Protein AF-A0A6L8EVK2-F1 (afdb_monomer_lite)

Structure (mmCIF, N/CA/C/O backbone):
data_AF-A0A6L8EVK2-F1
#
_entry.id   AF-A0A6L8EVK2-F1
#
loop_
_atom_site.group_PDB
_atom_site.id
_atom_site.type_symbol
_atom_site.label_atom_id
_atom_site.label_alt_id
_atom_site.label_comp_id
_atom_site.label_asym_id
_atom_site.label_entity_id
_atom_site.label_seq_id
_atom_site.pdbx_PDB_ins_code
_atom_site.Cartn_x
_atom_site.Cartn_y
_atom_site.Cartn_z
_atom_site.occupancy
_atom_site.B_iso_or_equiv
_atom_site.auth_seq_id
_atom_site.auth_comp_id
_atom_site.auth_asym_id
_atom_site.auth_atom_id
_atom_site.pdbx_PDB_model_num
ATOM 1 N N . MET A 1 1 ? -12.007 -6.213 29.210 1.00 39.47 1 MET A N 1
ATOM 2 C CA . MET A 1 1 ? -12.176 -7.531 28.552 1.00 39.47 1 MET A CA 1
ATOM 3 C C . MET A 1 1 ? -11.307 -7.515 27.308 1.00 39.47 1 MET A C 1
ATOM 5 O O . MET A 1 1 ? -11.143 -6.440 26.759 1.00 39.47 1 MET A O 1
ATOM 9 N N . ASN A 1 2 ? -10.710 -8.634 26.895 1.00 47.03 2 ASN A N 1
ATOM 10 C CA . ASN A 1 2 ? -9.930 -8.661 25.654 1.00 47.03 2 ASN A CA 1
ATOM 11 C C . ASN A 1 2 ? -10.927 -8.581 24.484 1.00 47.03 2 ASN A C 1
ATOM 13 O O . ASN A 1 2 ? -11.657 -9.543 24.257 1.00 47.03 2 ASN A O 1
ATOM 17 N N . THR A 1 3 ? -11.047 -7.423 23.839 1.00 60.06 3 THR A N 1
ATOM 18 C CA . THR A 1 3 ? -11.915 -7.165 22.681 1.00 60.06 3 THR A CA 1
ATOM 19 C C . THR A 1 3 ? -11.192 -7.676 21.429 1.00 60.06 3 THR A C 1
ATOM 21 O O . THR A 1 3 ? -10.261 -7.027 20.965 1.00 60.06 3 THR A O 1
ATOM 24 N N . PRO A 1 4 ? -11.558 -8.850 20.877 1.00 66.38 4 PRO A N 1
ATOM 25 C CA . PRO A 1 4 ? -10.724 -9.552 19.893 1.00 66.38 4 PRO A CA 1
ATOM 26 C C . PRO A 1 4 ? -10.567 -8.821 18.551 1.00 66.38 4 PRO A C 1
ATOM 28 O O . PRO A 1 4 ? -9.692 -9.192 17.778 1.00 66.38 4 PRO A O 1
ATOM 31 N N . PHE A 1 5 ? -11.385 -7.799 18.281 1.00 77.75 5 PHE A N 1
ATOM 32 C CA . PHE A 1 5 ? -11.358 -7.024 17.039 1.00 77.75 5 PHE A CA 1
ATOM 33 C C . PHE A 1 5 ? -10.898 -5.571 17.238 1.00 77.75 5 PHE A C 1
ATOM 35 O O . PHE A 1 5 ? -10.695 -4.851 16.265 1.00 77.75 5 PHE A O 1
ATOM 42 N N . ALA A 1 6 ? -10.753 -5.110 18.483 1.00 87.81 6 ALA A N 1
ATOM 43 C CA . ALA A 1 6 ? -10.412 -3.721 18.767 1.00 87.81 6 ALA A CA 1
ATOM 44 C C . ALA A 1 6 ? -8.963 -3.391 18.386 1.00 87.81 6 ALA A C 1
ATOM 46 O O . ALA A 1 6 ? -8.102 -4.267 18.308 1.00 87.81 6 ALA A O 1
ATOM 47 N N . ASN A 1 7 ? -8.686 -2.098 18.200 1.00 94.19 7 ASN A N 1
ATOM 48 C CA . ASN A 1 7 ? -7.356 -1.572 17.884 1.00 94.19 7 ASN A CA 1
ATOM 49 C C . ASN A 1 7 ? -6.746 -2.214 16.637 1.00 94.19 7 ASN A C 1
ATOM 51 O O . ASN A 1 7 ? -5.565 -2.546 16.628 1.00 94.19 7 ASN A O 1
ATOM 55 N N . THR A 1 8 ? -7.556 -2.385 15.594 1.00 95.69 8 THR A N 1
ATOM 56 C CA . THR A 1 8 ? -7.170 -3.094 14.372 1.00 95.69 8 THR A CA 1
ATOM 57 C C . THR A 1 8 ? -7.651 -2.336 13.138 1.00 95.69 8 THR A C 1
ATOM 59 O O . THR A 1 8 ? -8.738 -1.753 13.131 1.00 95.69 8 THR A O 1
ATOM 62 N N . LEU A 1 9 ? -6.824 -2.328 12.095 1.00 96.69 9 LEU A N 1
ATOM 63 C CA . LEU A 1 9 ? -7.186 -1.864 10.760 1.00 96.69 9 LEU A CA 1
ATOM 64 C C . LEU A 1 9 ? -7.534 -3.068 9.886 1.00 96.69 9 LEU A C 1
ATOM 66 O O . LEU A 1 9 ? -6.821 -4.062 9.924 1.00 96.69 9 LEU A O 1
ATOM 70 N N . TYR A 1 10 ? -8.572 -2.989 9.063 1.00 95.88 10 TYR A N 1
ATOM 71 C CA . TYR A 1 10 ? -8.983 -4.085 8.187 1.00 95.88 10 TYR A CA 1
ATOM 72 C C . TYR A 1 10 ? -8.960 -3.661 6.721 1.00 95.88 10 TYR A C 1
ATOM 74 O O . TYR A 1 10 ? -9.584 -2.671 6.341 1.00 95.88 10 TYR A O 1
ATOM 82 N N . TYR A 1 11 ? -8.272 -4.444 5.889 1.00 94.44 11 TYR A N 1
ATOM 83 C CA . TYR A 1 11 ? -8.274 -4.281 4.439 1.00 94.44 11 TYR A CA 1
ATOM 84 C C . TYR A 1 11 ? -9.434 -5.049 3.790 1.00 94.44 11 TYR A C 1
ATOM 86 O O . TYR A 1 11 ? -9.393 -6.276 3.636 1.00 94.44 11 TYR A O 1
ATOM 94 N N . GLY A 1 12 ? -10.460 -4.331 3.334 1.00 90.88 12 GLY A N 1
ATOM 95 C CA . GLY A 1 12 ? -11.587 -4.941 2.635 1.00 90.88 12 GLY A CA 1
ATOM 96 C C . GLY A 1 12 ? -12.809 -4.044 2.501 1.00 90.88 12 GLY A C 1
ATOM 97 O O . GLY A 1 12 ? -12.777 -2.866 2.839 1.00 90.88 12 GLY A O 1
ATOM 98 N N . ASP A 1 13 ? -13.885 -4.631 1.979 1.00 90.44 13 ASP A N 1
ATOM 99 C CA . ASP A 1 13 ? -15.196 -3.990 1.971 1.00 90.44 13 ASP A CA 1
ATOM 100 C C . ASP A 1 13 ? -15.742 -3.938 3.403 1.00 90.44 13 ASP A C 1
ATOM 102 O O . ASP A 1 13 ? -15.692 -4.932 4.138 1.00 90.44 13 ASP A O 1
ATOM 106 N N . CYS A 1 14 ? -16.229 -2.771 3.819 1.00 91.75 14 CYS A N 1
ATOM 107 C CA . CYS A 1 14 ? -16.671 -2.573 5.191 1.00 91.75 14 CYS A CA 1
ATOM 108 C C . CYS A 1 14 ? -17.912 -3.394 5.537 1.00 91.75 14 CYS A C 1
ATOM 110 O O . CYS A 1 14 ? -18.010 -3.853 6.671 1.00 91.75 14 CYS A O 1
ATOM 112 N N . LEU A 1 15 ? -18.809 -3.664 4.585 1.00 92.62 15 LEU A N 1
ATOM 113 C CA . LEU A 1 15 ? -19.988 -4.490 4.833 1.00 92.62 15 LEU A CA 1
ATOM 114 C C . LEU A 1 15 ? -19.592 -5.948 5.068 1.00 92.62 15 LEU A C 1
ATOM 116 O O . LEU A 1 15 ? -20.093 -6.567 6.006 1.00 92.62 15 LEU A O 1
ATOM 120 N N . ASP A 1 16 ? -18.658 -6.469 4.270 1.00 93.31 16 ASP A N 1
ATOM 121 C CA . ASP A 1 16 ? -18.149 -7.836 4.422 1.00 93.31 16 ASP A CA 1
ATOM 122 C C . ASP A 1 16 ? -17.460 -8.032 5.780 1.00 93.31 16 ASP A C 1
ATOM 124 O O . ASP A 1 16 ? -17.674 -9.038 6.457 1.00 93.31 16 ASP A O 1
ATOM 128 N N . ILE A 1 17 ? -16.642 -7.061 6.196 1.00 93.88 17 ILE A N 1
ATOM 129 C CA . ILE A 1 17 ? -15.925 -7.115 7.476 1.00 93.88 17 ILE A CA 1
ATOM 130 C C . ILE A 1 17 ? -16.898 -6.962 8.649 1.00 93.88 17 ILE A C 1
ATOM 132 O O . ILE A 1 17 ? -16.852 -7.751 9.593 1.00 93.88 17 ILE A O 1
ATOM 136 N N . MET A 1 18 ? -17.811 -5.988 8.581 1.00 93.25 18 MET A N 1
ATOM 137 C CA . MET A 1 18 ? -18.788 -5.736 9.643 1.00 93.25 18 MET A CA 1
ATOM 138 C C . MET A 1 18 ? -19.768 -6.895 9.831 1.00 93.25 18 MET A C 1
ATOM 140 O O . MET A 1 18 ? -20.208 -7.127 10.954 1.00 93.25 18 MET A O 1
ATOM 144 N N . ALA A 1 19 ? -20.073 -7.660 8.778 1.00 93.50 19 ALA A N 1
ATOM 145 C CA . ALA A 1 19 ? -20.889 -8.871 8.882 1.00 93.50 19 ALA A CA 1
ATOM 146 C C . ALA A 1 19 ? -20.256 -9.956 9.776 1.00 93.50 19 ALA A C 1
ATOM 148 O O . ALA A 1 19 ? -20.956 -10.860 10.231 1.00 93.50 19 ALA A O 1
ATOM 149 N N . GLY A 1 20 ? -18.944 -9.879 10.030 1.00 91.31 20 GLY A N 1
ATOM 150 C CA . GLY A 1 20 ? -18.235 -10.760 10.956 1.00 91.31 20 GLY A CA 1
ATOM 151 C C . GLY A 1 20 ? -18.265 -10.308 12.420 1.00 91.31 20 GLY A C 1
ATOM 152 O O . GLY A 1 20 ? -17.824 -11.067 13.286 1.00 91.31 20 GLY A O 1
ATOM 153 N N . PHE A 1 21 ? -18.748 -9.099 12.722 1.00 91.50 21 PHE A N 1
ATOM 154 C CA . PHE A 1 21 ? -18.794 -8.589 14.092 1.00 91.50 21 PHE A CA 1
ATOM 155 C C . PHE A 1 21 ? -20.007 -9.133 14.864 1.00 91.50 21 PHE A C 1
ATOM 157 O O . PHE A 1 21 ? -21.066 -9.347 14.273 1.00 91.50 21 PHE A O 1
ATOM 164 N N . PRO A 1 22 ? -19.891 -9.348 16.190 1.00 91.12 22 PRO A N 1
ATOM 165 C CA . PRO A 1 22 ? -21.040 -9.687 17.023 1.00 91.12 22 PRO A CA 1
ATOM 166 C C . PRO A 1 22 ? -22.114 -8.587 17.022 1.00 91.12 22 PRO A C 1
ATOM 168 O O . PRO A 1 22 ? -21.820 -7.402 16.850 1.00 91.12 22 PRO A O 1
ATOM 171 N N . ASP A 1 23 ? -23.358 -8.971 17.307 1.00 90.94 23 ASP A N 1
ATOM 172 C CA . ASP A 1 23 ? -24.442 -8.011 17.521 1.00 90.94 23 ASP A CA 1
ATOM 173 C C . ASP A 1 23 ? -24.108 -7.053 18.674 1.00 90.94 23 ASP A C 1
ATOM 175 O O . ASP A 1 23 ? -23.589 -7.465 19.713 1.00 90.94 23 ASP A O 1
ATOM 179 N N . SER A 1 24 ? -24.463 -5.772 18.5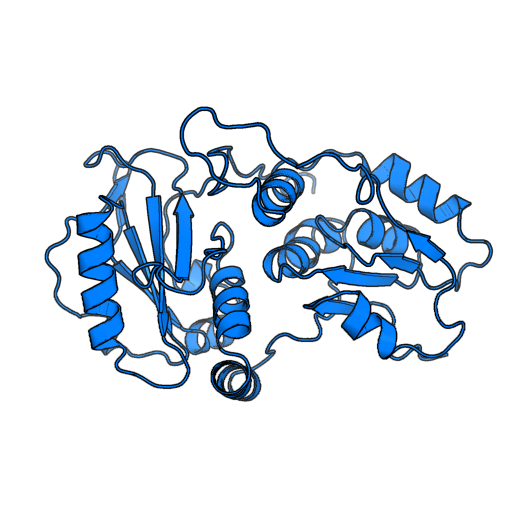17 1.00 89.06 24 SER A N 1
ATOM 180 C CA . SER A 1 24 ? -24.232 -4.717 19.525 1.00 89.06 24 SER A CA 1
ATOM 181 C C . SER A 1 24 ? -22.767 -4.582 19.973 1.00 89.06 24 SER A C 1
ATOM 183 O O . SER A 1 24 ? -22.501 -4.228 21.116 1.00 89.06 24 SER A O 1
ATOM 185 N N . TYR A 1 25 ? -21.816 -4.892 19.085 1.00 88.81 25 TYR A N 1
ATOM 186 C CA . TYR A 1 25 ? -20.384 -4.853 19.392 1.00 88.81 25 TYR A CA 1
ATOM 187 C C . TYR A 1 25 ? -19.750 -3.455 19.298 1.00 88.81 25 TYR A C 1
ATOM 189 O O . TYR A 1 25 ? -18.712 -3.224 19.907 1.00 88.81 25 TYR A O 1
ATOM 197 N N . ILE A 1 26 ? -20.343 -2.540 18.526 1.00 90.69 26 ILE A N 1
ATOM 198 C CA . ILE A 1 26 ? -19.808 -1.196 18.266 1.00 90.69 26 ILE A CA 1
ATOM 199 C C . ILE A 1 26 ? -20.630 -0.149 19.017 1.00 90.69 26 ILE A C 1
ATOM 201 O O . ILE A 1 26 ? -21.852 -0.112 18.865 1.00 90.69 26 ILE A O 1
ATOM 205 N N . ASP A 1 27 ? -19.953 0.737 19.747 1.00 90.00 27 ASP A N 1
ATOM 206 C CA . ASP A 1 27 ? -20.591 1.780 20.557 1.00 90.00 27 ASP A CA 1
ATOM 207 C C . ASP A 1 27 ? -20.748 3.102 19.792 1.00 90.00 27 ASP A C 1
ATOM 209 O O . ASP A 1 27 ? -21.758 3.795 19.930 1.00 90.00 27 ASP A O 1
ATOM 213 N N . LEU A 1 28 ? -19.774 3.447 18.940 1.00 88.81 28 LEU A N 1
ATOM 214 C CA . LEU A 1 28 ? -19.819 4.641 18.097 1.00 88.81 28 LEU A CA 1
ATOM 215 C C . LEU A 1 28 ? -19.335 4.336 16.682 1.00 88.81 28 LEU A C 1
ATOM 217 O O . LEU A 1 28 ? -18.206 3.900 16.489 1.00 88.81 28 LEU A O 1
ATOM 221 N N . ILE A 1 29 ? -20.145 4.672 15.679 1.00 89.19 29 ILE A N 1
ATOM 222 C CA . ILE A 1 29 ? -19.714 4.685 14.278 1.00 89.19 29 ILE A CA 1
ATOM 223 C C . ILE A 1 29 ? -19.440 6.132 13.876 1.00 89.19 29 ILE A C 1
ATOM 225 O O . ILE A 1 29 ? -20.340 6.974 13.911 1.00 89.19 29 ILE A O 1
ATOM 229 N N . CYS A 1 30 ? -18.207 6.422 13.475 1.00 84.31 30 CYS A N 1
ATOM 230 C CA . CYS A 1 30 ? -17.847 7.703 12.891 1.00 84.31 30 CYS A CA 1
ATOM 231 C C . CYS A 1 30 ? -17.877 7.578 11.369 1.00 84.31 30 CYS A C 1
ATOM 233 O O . CYS A 1 30 ? -17.118 6.813 10.784 1.00 84.31 30 CYS A O 1
ATOM 235 N N . LEU A 1 31 ? -18.776 8.325 10.734 1.00 77.00 31 LEU A N 1
ATOM 236 C CA . LEU A 1 31 ? -18.854 8.447 9.283 1.00 77.00 31 LEU A CA 1
ATOM 237 C C . LEU A 1 31 ? -18.571 9.904 8.950 1.00 77.00 31 LEU A C 1
ATOM 239 O O . LEU A 1 31 ? -19.404 10.760 9.259 1.00 77.00 31 LEU A O 1
ATOM 243 N N . ASP A 1 32 ? -17.429 10.210 8.339 1.00 60.94 32 ASP A N 1
ATOM 244 C CA . ASP A 1 32 ? -17.203 11.580 7.886 1.00 60.94 32 ASP A CA 1
ATOM 245 C C . ASP A 1 32 ? -17.912 11.835 6.543 1.00 60.94 32 ASP A C 1
ATOM 247 O O . ASP A 1 32 ? -17.707 11.086 5.590 1.00 60.94 32 ASP A O 1
ATOM 251 N N . PRO A 1 33 ? -18.793 12.845 6.423 1.00 54.69 33 PRO A N 1
ATOM 252 C CA . PRO A 1 33 ? -19.554 13.065 5.195 1.00 54.69 33 PRO A CA 1
ATOM 253 C C . PRO A 1 33 ? -18.729 13.651 4.025 1.00 54.69 33 PRO A C 1
ATOM 255 O O . PRO A 1 33 ? -17.718 14.312 4.257 1.00 54.69 33 PRO A O 1
ATOM 258 N N . PRO A 1 34 ? -19.232 13.550 2.771 1.00 48.53 34 PRO A N 1
ATOM 259 C CA . PRO A 1 34 ? -20.469 12.882 2.385 1.00 48.53 34 PRO A CA 1
ATOM 260 C C . PRO A 1 34 ? -20.182 11.610 1.583 1.00 48.53 34 PRO A C 1
ATOM 262 O O . PRO A 1 34 ? -19.734 11.681 0.446 1.00 48.53 34 PRO A O 1
ATOM 265 N N . PHE A 1 35 ? -20.541 10.454 2.141 1.00 47.06 35 PHE A N 1
ATOM 266 C CA . PHE A 1 35 ? -20.653 9.193 1.394 1.00 47.06 35 PHE A CA 1
ATOM 267 C C . PHE A 1 35 ? -22.077 8.957 0.841 1.00 47.06 35 PHE A C 1
ATOM 269 O O . PHE A 1 35 ? -22.357 7.915 0.261 1.00 47.06 35 PHE A O 1
ATOM 276 N N . ASN A 1 36 ? -22.991 9.926 1.015 1.00 36.56 36 ASN A N 1
ATOM 277 C CA . ASN A 1 36 ? -24.394 9.844 0.583 1.00 36.56 36 ASN A CA 1
ATOM 278 C C . ASN A 1 36 ? -24.914 11.147 -0.050 1.00 36.56 36 ASN A C 1
ATOM 280 O O . ASN A 1 36 ? -26.058 11.555 0.151 1.00 36.56 36 ASN A O 1
ATOM 284 N N . SER A 1 37 ? -24.072 11.845 -0.806 1.00 37.22 37 SER A N 1
ATOM 285 C CA . SER A 1 37 ? -24.588 12.762 -1.808 1.00 37.22 37 SER A CA 1
ATOM 286 C C . SER A 1 37 ? -24.789 11.943 -3.083 1.00 37.22 37 SER A C 1
ATOM 288 O O . SER A 1 37 ? -23.879 11.267 -3.548 1.00 37.22 37 SER A O 1
ATOM 290 N N . ASN A 1 38 ? -25.954 12.031 -3.723 1.00 35.31 38 ASN A N 1
ATOM 291 C CA . ASN A 1 38 ? -26.135 11.610 -5.125 1.00 35.31 38 ASN A CA 1
ATOM 292 C C . ASN A 1 38 ? -25.236 12.420 -6.100 1.00 35.31 38 ASN A C 1
ATOM 294 O O . ASN A 1 38 ? -25.511 12.511 -7.300 1.00 35.31 38 ASN A O 1
ATOM 298 N N . GLU A 1 39 ? -24.171 13.051 -5.598 1.00 36.28 39 GLU A N 1
ATOM 299 C CA . GLU A 1 39 ? -23.124 13.628 -6.400 1.00 36.28 39 GLU A CA 1
ATOM 300 C C . GLU A 1 39 ? -22.375 12.489 -7.064 1.00 36.28 39 GLU A C 1
ATOM 302 O O . GLU A 1 39 ? -21.563 11.772 -6.489 1.00 36.28 39 GLU A O 1
ATOM 307 N N . LYS A 1 40 ? -22.645 12.347 -8.357 1.00 32.84 40 LYS A N 1
ATOM 308 C CA . LYS A 1 40 ? -21.662 11.782 -9.264 1.00 32.84 40 LYS A CA 1
ATOM 309 C C . LYS A 1 40 ? -20.369 12.561 -9.004 1.00 32.84 40 LYS A C 1
ATOM 311 O O . LYS A 1 40 ? -20.347 13.751 -9.320 1.00 32.84 40 LYS A O 1
ATOM 316 N N . TYR A 1 41 ? -19.341 11.914 -8.444 1.00 38.59 41 TYR A N 1
ATOM 317 C CA . TYR A 1 41 ? -17.965 12.420 -8.317 1.00 38.59 41 TYR A CA 1
ATOM 318 C C . TYR A 1 41 ? -17.360 12.621 -9.721 1.00 38.59 41 TYR A C 1
ATOM 320 O O . TYR A 1 41 ? -16.453 11.934 -10.178 1.00 38.59 41 TYR A O 1
ATOM 328 N N . ASN A 1 42 ? -17.964 13.548 -10.452 1.00 29.08 42 ASN A N 1
ATOM 329 C CA . ASN A 1 42 ? -17.703 13.944 -11.816 1.00 29.08 42 ASN A CA 1
ATOM 330 C C . ASN A 1 42 ? -17.390 15.430 -11.747 1.00 29.08 42 ASN A C 1
ATOM 332 O O . ASN A 1 42 ? -18.296 16.250 -11.902 1.00 29.08 42 ASN A O 1
ATOM 336 N N . LYS A 1 43 ? -16.128 15.779 -11.506 1.00 32.50 43 LYS A N 1
ATOM 337 C CA . LYS A 1 43 ? -15.544 17.050 -11.952 1.00 32.50 43 LYS A CA 1
ATOM 338 C C . LYS A 1 43 ? -14.064 17.097 -11.612 1.00 32.50 43 LYS A C 1
ATOM 340 O O . LYS A 1 43 ? -13.734 17.064 -10.436 1.00 32.50 43 LYS A O 1
ATOM 345 N N . VAL A 1 44 ? -13.263 17.296 -12.668 1.00 32.06 44 VAL A N 1
ATOM 346 C CA . VAL A 1 44 ? -11.790 17.423 -12.767 1.00 32.06 44 VAL A CA 1
ATOM 347 C C . VAL A 1 44 ? -11.238 16.139 -13.411 1.00 32.06 44 VAL A C 1
ATOM 349 O O . VAL A 1 44 ? -10.967 15.174 -12.721 1.00 32.06 44 VAL A O 1
ATOM 352 N N . PHE A 1 45 ? -11.210 15.976 -14.738 1.00 30.73 45 PHE A N 1
ATOM 353 C CA . PHE A 1 45 ? -10.709 16.876 -15.781 1.00 30.73 45 PHE A CA 1
ATOM 354 C C . PHE A 1 45 ? -11.631 16.885 -17.024 1.00 30.73 45 PHE A C 1
ATOM 356 O O . PHE A 1 45 ? -12.031 15.835 -17.522 1.00 30.73 45 PHE A O 1
ATOM 363 N N . LYS A 1 46 ? -11.931 18.069 -17.577 1.00 34.94 46 LYS A N 1
ATOM 364 C CA . LYS A 1 46 ? -12.111 18.201 -19.039 1.00 34.94 46 LYS A CA 1
ATOM 365 C C . LYS A 1 46 ? -10.713 17.896 -19.611 1.00 34.94 46 LYS A C 1
ATOM 367 O O . LYS A 1 46 ? -9.791 18.601 -19.227 1.00 34.94 46 LYS A O 1
ATOM 372 N N . ASP A 1 47 ? -10.398 16.789 -20.280 1.00 35.38 47 ASP A N 1
ATOM 373 C CA . ASP A 1 47 ? -11.008 16.227 -21.489 1.00 35.38 47 ASP A CA 1
ATOM 374 C C . ASP A 1 47 ? -10.731 14.705 -21.657 1.00 35.38 47 ASP A C 1
ATOM 376 O O . ASP A 1 47 ? -10.418 14.249 -22.753 1.00 35.38 47 ASP A O 1
ATOM 380 N N . SER A 1 48 ? -10.820 13.878 -20.604 1.00 34.88 48 SER A N 1
ATOM 381 C CA . SER A 1 48 ? -10.496 12.431 -20.715 1.00 34.88 48 SER A CA 1
ATOM 382 C C . SER A 1 48 ? -11.595 11.446 -20.293 1.00 34.88 48 SER A C 1
ATOM 384 O O . SER A 1 48 ? -11.404 10.240 -20.409 1.00 34.88 48 SER A O 1
ATOM 386 N N . GLY A 1 49 ? -12.771 11.912 -19.855 1.00 29.95 49 GLY A N 1
ATOM 387 C CA . GLY A 1 49 ? -13.946 11.043 -19.660 1.00 29.95 49 GLY A CA 1
ATOM 388 C C . GLY A 1 49 ? -13.840 9.978 -18.553 1.00 29.95 49 GLY A C 1
ATOM 389 O O . GLY A 1 49 ? -14.696 9.097 -18.487 1.00 29.95 49 GLY A O 1
ATOM 390 N N . LEU A 1 50 ? -12.838 10.052 -17.673 1.00 35.72 50 LEU A N 1
ATOM 391 C CA . LEU A 1 50 ? -12.624 9.101 -16.576 1.00 35.72 50 LEU A CA 1
ATOM 392 C C . LEU A 1 50 ? -13.286 9.561 -15.262 1.00 35.72 50 LEU A C 1
ATOM 394 O O . LEU A 1 50 ? -13.235 10.736 -14.896 1.00 35.72 50 LEU A O 1
ATOM 398 N N . ARG A 1 51 ? -13.929 8.604 -14.573 1.00 37.97 51 ARG A N 1
ATOM 399 C CA . ARG A 1 51 ? -14.518 8.726 -13.223 1.00 37.97 51 ARG A CA 1
ATOM 400 C C . ARG A 1 51 ? -13.456 9.177 -12.214 1.00 37.97 51 ARG A C 1
ATOM 402 O O . ARG A 1 51 ? -12.331 8.693 -12.279 1.00 37.97 51 ARG A O 1
ATOM 409 N N . ILE A 1 52 ? -13.824 10.024 -11.249 1.00 43.38 52 ILE A N 1
ATOM 410 C CA . ILE A 1 52 ? -12.955 10.278 -10.092 1.00 43.38 52 ILE A CA 1
ATOM 411 C C . ILE A 1 52 ? -13.044 9.061 -9.186 1.00 43.38 52 ILE A C 1
ATOM 413 O O . ILE A 1 52 ? -14.084 8.785 -8.588 1.00 43.38 52 ILE A O 1
ATOM 417 N N . ASP A 1 53 ? -11.958 8.305 -9.168 1.00 56.66 53 ASP A N 1
ATOM 418 C CA . ASP A 1 53 ? -11.802 7.111 -8.357 1.00 56.66 53 ASP A CA 1
ATOM 419 C C . ASP A 1 53 ? -11.659 7.506 -6.873 1.00 56.66 53 ASP A C 1
ATOM 421 O O . ASP A 1 53 ? -10.931 8.461 -6.582 1.00 56.66 53 ASP A O 1
ATOM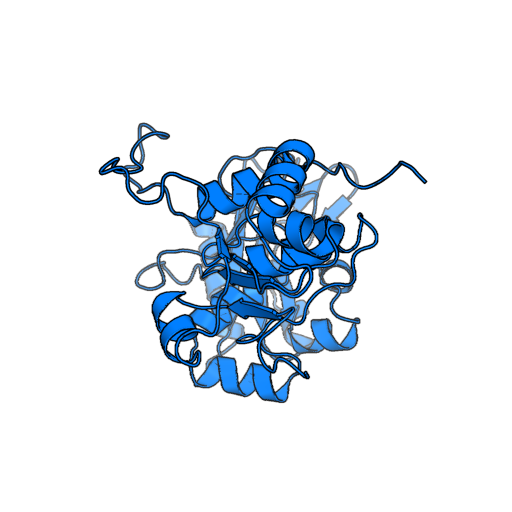 425 N N . PRO A 1 54 ? -12.303 6.803 -5.922 1.00 58.09 54 PRO A N 1
ATOM 426 C CA . PRO A 1 54 ? -12.036 6.937 -4.486 1.00 58.09 54 PRO A CA 1
ATOM 427 C C . PRO A 1 54 ? -10.541 6.944 -4.139 1.00 58.09 54 PRO A C 1
ATOM 429 O O . PRO A 1 54 ? -10.128 7.659 -3.229 1.00 58.09 54 PRO A O 1
ATOM 432 N N . GLN A 1 55 ? -9.718 6.241 -4.926 1.00 60.03 55 GLN A N 1
ATOM 433 C CA . GLN A 1 55 ? -8.263 6.278 -4.820 1.00 60.03 55 GLN A CA 1
ATOM 434 C C . GLN A 1 55 ? -7.683 7.680 -4.961 1.00 60.03 55 GLN A C 1
ATOM 436 O O . GLN A 1 55 ? -6.765 7.992 -4.220 1.00 60.03 55 GLN A O 1
ATOM 441 N N . ILE A 1 56 ? -8.202 8.527 -5.859 1.00 62.66 56 ILE A N 1
ATOM 442 C CA . ILE A 1 56 ? -7.700 9.894 -6.086 1.00 62.66 56 ILE A CA 1
ATOM 443 C C . ILE A 1 56 ? -7.913 10.747 -4.841 1.00 62.66 56 ILE A C 1
ATOM 445 O O . ILE A 1 56 ? -6.989 11.430 -4.408 1.00 62.66 56 ILE A O 1
ATOM 449 N N . LYS A 1 57 ? -9.126 10.712 -4.273 1.00 64.25 57 LYS A N 1
ATOM 450 C CA . LYS A 1 57 ? -9.469 11.501 -3.085 1.00 64.25 57 LYS A CA 1
ATOM 451 C C . LYS A 1 57 ? -8.690 11.013 -1.869 1.00 64.25 57 LYS A C 1
ATOM 453 O O . LYS A 1 57 ? -8.072 11.838 -1.217 1.00 64.25 57 LYS A O 1
ATOM 458 N N . ALA A 1 58 ? -8.644 9.702 -1.633 1.00 60.84 58 ALA A N 1
ATOM 459 C CA . ALA A 1 58 ? -7.844 9.140 -0.548 1.00 60.84 58 ALA A CA 1
ATOM 460 C C . ALA A 1 58 ? -6.351 9.471 -0.717 1.00 60.84 58 ALA A C 1
ATOM 462 O O . ALA A 1 58 ? -5.670 9.830 0.239 1.00 60.84 58 ALA A O 1
ATOM 463 N N . PHE A 1 59 ? -5.824 9.446 -1.947 1.00 65.00 59 PHE A N 1
ATOM 464 C CA . PHE A 1 59 ? -4.464 9.921 -2.201 1.00 65.00 59 PHE A CA 1
ATOM 465 C C . PHE A 1 59 ? -4.318 11.426 -1.951 1.00 65.00 59 PHE A C 1
ATOM 467 O O . PHE A 1 59 ? -3.321 11.845 -1.394 1.00 65.00 59 PHE A O 1
ATOM 474 N N . ASP A 1 60 ? -5.250 12.286 -2.344 1.00 67.19 60 ASP A N 1
ATOM 475 C CA . ASP A 1 60 ? -5.117 13.721 -2.062 1.00 67.19 60 ASP A CA 1
ATOM 476 C C . ASP A 1 60 ? -5.229 14.021 -0.560 1.00 67.19 60 ASP A C 1
ATOM 478 O O . ASP A 1 60 ? -4.389 14.748 -0.028 1.00 67.19 60 ASP A O 1
ATOM 482 N N . ASP A 1 61 ? -6.189 13.408 0.130 1.00 63.06 61 ASP A N 1
ATOM 483 C CA . ASP A 1 61 ? -6.436 13.596 1.561 1.00 63.06 61 ASP A CA 1
ATOM 484 C C . ASP A 1 61 ? -5.271 13.059 2.394 1.00 63.06 61 ASP A C 1
ATOM 486 O O . ASP A 1 61 ? -4.847 13.718 3.338 1.00 63.06 61 ASP A O 1
ATOM 490 N N . VAL A 1 62 ? -4.671 11.924 2.015 1.00 61.53 62 VAL A N 1
ATOM 491 C CA . VAL A 1 62 ? -3.463 11.425 2.684 1.00 61.53 62 VAL A CA 1
ATOM 492 C C . VAL A 1 62 ? -2.229 12.301 2.399 1.00 61.53 62 VAL A C 1
ATOM 494 O O . VAL A 1 62 ? -1.298 12.337 3.200 1.00 61.53 62 VAL A O 1
ATOM 497 N N . TRP A 1 63 ? -2.189 13.026 1.280 1.00 60.91 63 TRP A N 1
ATOM 498 C CA . TRP A 1 63 ? -0.983 13.749 0.847 1.00 60.91 63 TRP A CA 1
ATOM 499 C C . TRP A 1 63 ? -1.008 15.252 1.144 1.00 60.91 63 TRP A C 1
ATOM 501 O O . TRP A 1 63 ? 0.048 15.890 1.132 1.00 60.91 63 TRP A O 1
ATOM 511 N N . LEU A 1 64 ? -2.182 15.821 1.420 1.00 53.75 64 LEU A N 1
ATOM 512 C CA . LEU A 1 64 ? -2.398 17.236 1.739 1.00 53.75 64 LEU A CA 1
ATOM 513 C C . LEU A 1 64 ? -2.851 17.455 3.182 1.00 53.75 64 LEU A C 1
ATOM 515 O O . LEU A 1 64 ? -3.627 18.373 3.433 1.00 53.75 64 LEU A O 1
ATOM 519 N N . TRP A 1 65 ? -2.372 16.623 4.108 1.00 58.59 65 TRP A N 1
ATOM 520 C CA . TRP A 1 65 ? -2.760 16.635 5.517 1.00 58.59 65 TRP A CA 1
ATOM 521 C C . TRP A 1 65 ? -3.055 18.011 6.091 1.00 58.59 65 TRP A C 1
ATOM 523 O O . TRP A 1 65 ? -2.159 18.808 6.375 1.00 58.59 65 TRP A O 1
ATOM 533 N N . ASP A 1 66 ? -4.346 18.258 6.300 1.00 54.47 66 ASP A N 1
ATOM 534 C CA . ASP A 1 66 ? -4.802 19.385 7.080 1.00 54.47 66 ASP A CA 1
ATOM 535 C C . ASP A 1 66 ? -4.843 19.011 8.571 1.00 54.47 66 ASP A C 1
ATOM 537 O O . ASP A 1 66 ? -5.065 17.868 8.981 1.00 54.47 66 ASP A O 1
ATOM 541 N N . ASN A 1 67 ? -4.571 19.997 9.423 1.00 51.28 67 ASN A N 1
ATOM 542 C CA . ASN A 1 67 ? -4.557 19.831 10.876 1.00 51.28 67 ASN A CA 1
ATOM 543 C C . ASN A 1 67 ? -5.980 19.832 11.474 1.00 51.28 67 ASN A C 1
ATOM 545 O O . ASN A 1 67 ? -6.175 20.276 12.606 1.00 51.28 67 ASN A O 1
ATOM 549 N N . THR A 1 68 ? -6.990 19.323 10.758 1.00 55.41 68 THR A N 1
ATOM 550 C CA . THR A 1 68 ? -8.370 19.227 11.276 1.00 55.41 68 THR A CA 1
ATOM 551 C C . THR A 1 68 ? -8.526 18.185 12.398 1.00 55.41 68 THR A C 1
ATOM 553 O O . THR A 1 68 ? -9.610 18.028 12.965 1.00 55.41 68 THR A O 1
ATOM 556 N N . SER A 1 69 ? -7.432 17.522 12.801 1.00 56.25 69 SER A N 1
ATOM 557 C CA . SER A 1 69 ? -7.375 16.568 13.914 1.00 56.25 69 SER A CA 1
ATOM 558 C C . SER A 1 69 ? -7.934 17.127 15.226 1.00 56.25 69 SER A C 1
ATOM 560 O O . SER A 1 69 ? -8.572 16.381 15.959 1.00 56.25 69 SER A O 1
ATOM 562 N N . ALA A 1 70 ? -7.754 18.417 15.535 1.00 60.31 70 ALA A N 1
ATOM 563 C CA . ALA A 1 70 ? -8.227 18.981 16.806 1.00 60.31 70 ALA A CA 1
ATOM 564 C C . ALA A 1 70 ? -9.761 18.951 16.935 1.00 60.31 70 ALA A C 1
ATOM 566 O O . ALA A 1 70 ? -10.291 18.542 17.968 1.00 60.31 70 ALA A O 1
ATOM 567 N N . GLU A 1 71 ? -10.482 19.319 15.873 1.00 66.62 71 GLU A N 1
ATOM 568 C CA . GLU A 1 71 ? -11.948 19.288 15.874 1.00 66.62 71 GLU A CA 1
ATOM 569 C C . GLU A 1 71 ? -12.476 17.853 15.934 1.00 66.62 71 GLU A C 1
ATOM 571 O O . GLU A 1 71 ? -13.435 17.576 16.654 1.00 66.62 71 GLU A O 1
ATOM 576 N N . ARG A 1 72 ? -11.842 16.919 15.212 1.00 70.25 72 ARG A N 1
ATOM 577 C CA . ARG A 1 72 ? -12.246 15.504 15.217 1.00 70.25 72 ARG A CA 1
ATOM 578 C C . ARG A 1 72 ? -11.947 14.816 16.550 1.00 70.25 72 ARG A C 1
ATOM 580 O O . ARG A 1 72 ? -12.789 14.060 17.026 1.00 70.25 72 ARG A O 1
ATOM 587 N N . VAL A 1 73 ? -10.817 15.124 17.193 1.00 68.75 73 VAL A N 1
ATOM 588 C CA . VAL A 1 73 ? -10.499 14.686 18.567 1.00 68.75 73 VAL A CA 1
ATOM 589 C C . VAL A 1 73 ? -11.611 15.097 19.526 1.00 68.75 73 VAL A C 1
ATOM 591 O O . VAL A 1 73 ? -12.090 14.261 20.291 1.00 68.75 73 VAL A O 1
ATOM 594 N N . GLU A 1 74 ? -12.057 16.351 19.455 1.00 70.88 74 GLU A N 1
ATOM 595 C CA . GLU A 1 74 ? -13.102 16.863 20.340 1.00 70.88 74 GLU A CA 1
ATOM 596 C C . GLU A 1 74 ? -14.483 16.267 20.013 1.00 70.88 74 GLU A C 1
ATOM 598 O O . GLU A 1 74 ? -15.250 15.947 20.920 1.00 70.88 74 GLU A O 1
ATOM 603 N N . ARG A 1 75 ? -14.797 16.033 18.730 1.00 74.81 75 ARG A N 1
ATOM 604 C CA . ARG A 1 75 ? -16.032 15.340 18.319 1.00 74.81 75 ARG A CA 1
ATOM 605 C C . ARG A 1 75 ? -16.085 13.909 18.838 1.00 74.81 75 ARG A C 1
ATOM 607 O O . ARG A 1 75 ? -17.086 13.543 19.443 1.00 74.81 75 ARG A O 1
ATOM 614 N N . VAL A 1 76 ? -15.022 13.123 18.635 1.00 78.50 76 VAL A N 1
ATOM 615 C CA . VAL A 1 76 ? -14.959 11.737 19.126 1.00 78.50 76 VAL A CA 1
ATOM 616 C C . VAL A 1 76 ? -15.110 11.722 20.639 1.00 78.50 76 VAL A C 1
ATOM 618 O O . VAL A 1 76 ? -15.948 10.987 21.141 1.00 78.50 76 VAL A O 1
ATOM 621 N N . LYS A 1 77 ? -14.381 12.585 21.356 1.00 76.81 77 LYS A N 1
ATOM 622 C CA . LYS A 1 77 ? -14.453 12.694 22.817 1.00 76.81 77 LYS A CA 1
ATOM 623 C C . LYS A 1 77 ? -15.861 12.993 23.338 1.00 76.81 77 LYS A C 1
ATOM 625 O O . LYS A 1 77 ? -16.250 12.420 24.349 1.00 76.81 77 LYS A O 1
ATOM 630 N N . ASN A 1 78 ? -16.601 13.879 22.672 1.00 79.31 78 ASN A N 1
ATOM 631 C CA . ASN A 1 78 ? -17.942 14.291 23.098 1.00 79.31 78 ASN A CA 1
ATOM 632 C C . ASN A 1 78 ? -19.059 13.342 22.633 1.00 79.31 78 ASN A C 1
ATOM 634 O O . ASN A 1 78 ? -20.150 13.378 23.196 1.00 79.31 78 ASN A O 1
ATOM 638 N N . ALA A 1 79 ? -18.816 12.528 21.603 1.00 76.56 79 ALA A N 1
ATOM 639 C CA . ALA A 1 79 ? -19.802 11.595 21.057 1.00 76.56 79 ALA A CA 1
ATOM 640 C C . ALA A 1 79 ? -19.884 10.266 21.828 1.00 76.56 79 ALA A C 1
ATOM 642 O O . ALA A 1 79 ? -20.904 9.587 21.752 1.00 76.56 79 ALA A O 1
ATOM 643 N N . VAL A 1 80 ? -18.830 9.900 22.558 1.00 69.38 80 VAL A N 1
ATOM 644 C CA . VAL A 1 80 ? -18.757 8.670 23.362 1.00 69.38 80 VAL A CA 1
ATOM 645 C C . VAL A 1 80 ? -19.128 8.940 24.820 1.00 69.38 80 VAL A C 1
ATOM 647 O O . VAL A 1 80 ? -18.662 9.909 25.422 1.00 69.38 80 VAL A O 1
ATOM 650 N N . ALA A 1 81 ? -19.952 8.074 25.407 1.00 66.00 81 ALA A N 1
ATOM 651 C CA . ALA A 1 81 ? -20.458 8.245 26.767 1.00 66.00 81 ALA A CA 1
ATOM 652 C C . ALA A 1 81 ? -19.531 7.613 27.816 1.00 66.00 81 ALA A C 1
ATOM 654 O O . ALA A 1 81 ? -19.348 8.190 28.890 1.00 66.00 81 ALA A O 1
ATOM 655 N N . ASN A 1 82 ? -18.904 6.470 27.508 1.00 76.19 82 ASN A N 1
ATOM 656 C CA . ASN A 1 82 ? -18.042 5.740 28.445 1.00 76.19 82 ASN A CA 1
ATOM 657 C C . ASN A 1 82 ? -16.627 5.616 27.893 1.00 76.19 82 ASN A C 1
ATOM 659 O O . ASN A 1 82 ? -16.510 5.272 26.727 1.00 76.19 82 ASN A O 1
ATOM 663 N N . PRO A 1 83 ? -15.559 5.824 28.691 1.00 72.31 83 PRO A N 1
ATOM 664 C CA . PRO A 1 83 ? -14.146 5.620 28.328 1.00 72.31 83 PRO A CA 1
ATOM 665 C C . PRO A 1 83 ? -13.805 4.348 27.540 1.00 72.31 83 PRO A C 1
ATOM 667 O O . PRO A 1 83 ? -12.881 4.385 26.733 1.00 72.31 83 PRO A O 1
ATOM 670 N N . ASP A 1 84 ? -14.574 3.279 27.731 1.00 80.62 84 ASP A N 1
ATOM 671 C CA . ASP A 1 84 ? -14.347 1.968 27.119 1.00 80.62 84 ASP A CA 1
ATOM 672 C C . ASP A 1 84 ? -15.129 1.749 25.805 1.00 80.62 84 ASP A C 1
ATOM 674 O O . ASP A 1 84 ? -15.038 0.667 25.230 1.00 80.62 84 ASP A O 1
ATOM 678 N N . ASP A 1 85 ? -15.880 2.753 25.329 1.00 85.62 85 ASP A N 1
ATOM 679 C CA . ASP A 1 85 ? -16.661 2.670 24.086 1.00 85.62 85 ASP A CA 1
ATOM 680 C C . ASP A 1 85 ? -15.746 2.396 22.870 1.00 85.62 85 ASP A C 1
ATOM 682 O O . ASP A 1 85 ? -14.755 3.105 22.641 1.00 85.62 85 ASP A O 1
ATOM 686 N N . LEU A 1 86 ? -16.115 1.396 22.066 1.00 91.44 86 LEU A N 1
ATOM 687 C CA . LEU A 1 86 ? -15.446 1.003 20.831 1.00 91.44 86 LEU A CA 1
ATOM 688 C C . LEU A 1 86 ? -15.900 1.878 19.657 1.00 91.44 86 LEU A C 1
ATOM 690 O O . LEU A 1 86 ? -17.071 1.884 19.265 1.00 91.44 86 LEU A O 1
ATOM 694 N N . VAL A 1 87 ? -14.938 2.581 19.057 1.00 92.25 87 VAL A N 1
ATOM 695 C CA . VAL A 1 87 ? -15.159 3.418 17.873 1.00 92.25 87 VAL A CA 1
ATOM 696 C C . VAL A 1 87 ? -14.943 2.600 16.598 1.00 92.25 87 VAL A C 1
ATOM 698 O O . VAL A 1 87 ? -13.936 1.913 16.460 1.00 92.25 87 VAL A O 1
ATOM 701 N N . LEU A 1 88 ? -15.843 2.714 15.628 1.00 93.38 88 LEU A N 1
ATOM 702 C CA . LEU A 1 88 ? -15.684 2.189 14.274 1.00 93.38 88 LEU A CA 1
ATOM 703 C C . LEU A 1 88 ? -15.593 3.339 13.273 1.00 93.38 88 LEU A C 1
ATOM 705 O O . LEU A 1 88 ? -16.502 4.164 13.189 1.00 93.38 88 LEU A O 1
ATOM 709 N N . ASP A 1 89 ? -14.534 3.338 12.472 1.00 92.88 89 ASP A N 1
ATOM 710 C CA . ASP A 1 89 ? -14.449 4.087 11.223 1.00 92.88 89 ASP A CA 1
ATOM 711 C C . ASP A 1 89 ? -14.455 3.098 10.043 1.00 92.88 89 ASP A C 1
ATOM 713 O O . ASP A 1 89 ? -13.437 2.448 9.784 1.00 92.88 89 ASP A O 1
ATOM 717 N N . PRO A 1 90 ? -15.587 2.923 9.339 1.00 92.06 90 PRO A N 1
ATOM 718 C CA . PRO A 1 90 ? -15.681 1.983 8.229 1.00 92.06 90 PRO A CA 1
ATOM 719 C C . PRO A 1 90 ? -15.080 2.525 6.917 1.00 92.06 90 PRO A C 1
ATOM 721 O O . PRO A 1 90 ? -15.124 1.816 5.912 1.00 92.06 90 PRO A O 1
ATOM 724 N N . PHE A 1 91 ? -14.556 3.759 6.917 1.00 88.62 91 PHE A N 1
ATOM 725 C CA . PHE A 1 91 ? -13.912 4.423 5.779 1.00 88.62 91 PHE A CA 1
ATOM 726 C C . PHE A 1 91 ? -12.664 5.174 6.257 1.00 88.62 91 PHE A C 1
ATOM 728 O O . PHE A 1 91 ? -12.588 6.402 6.195 1.00 88.62 91 PHE A O 1
ATOM 735 N N . ALA A 1 92 ? -11.704 4.410 6.777 1.00 88.19 92 ALA A N 1
ATOM 736 C CA . ALA A 1 92 ? -10.580 4.915 7.548 1.00 88.19 92 ALA A CA 1
ATOM 737 C C . ALA A 1 92 ? -9.759 5.991 6.823 1.00 88.19 92 ALA A C 1
ATOM 739 O O . ALA A 1 92 ? -9.277 6.904 7.491 1.00 88.19 92 ALA A O 1
ATOM 740 N N . ASP A 1 93 ? -9.593 5.903 5.499 1.00 83.75 93 ASP A N 1
ATOM 741 C CA . ASP A 1 93 ? -8.944 6.907 4.649 1.00 83.75 93 ASP A CA 1
ATOM 742 C C . ASP A 1 93 ? -7.610 7.423 5.245 1.00 83.75 93 ASP A C 1
ATOM 744 O O . ASP A 1 93 ? -6.655 6.665 5.433 1.00 83.75 93 ASP A O 1
ATOM 748 N N . CYS A 1 94 ? -7.528 8.706 5.611 1.00 79.44 94 CYS A N 1
ATOM 749 C CA . CYS A 1 94 ? -6.343 9.324 6.212 1.00 79.44 94 CYS A CA 1
ATOM 750 C C . CYS A 1 94 ? -6.194 9.089 7.734 1.00 79.44 94 CYS A C 1
ATOM 752 O O . CYS A 1 94 ? -5.253 9.584 8.361 1.00 79.44 94 CYS A O 1
ATOM 754 N N . GLY A 1 95 ? -7.113 8.344 8.349 1.00 85.56 95 GLY A N 1
ATOM 755 C CA . GLY A 1 95 ? -7.087 7.887 9.743 1.00 85.56 95 GLY A CA 1
ATOM 756 C C . GLY A 1 95 ? -7.201 8.981 10.790 1.00 85.56 95 GLY A C 1
ATOM 757 O O . GLY A 1 95 ? -6.731 8.828 11.914 1.00 85.56 95 GLY A O 1
ATOM 758 N N . THR A 1 96 ? -7.824 10.094 10.434 1.00 84.00 96 THR A N 1
ATOM 759 C CA . THR A 1 96 ? -8.297 11.142 11.349 1.00 84.00 96 THR A CA 1
ATOM 760 C C . THR A 1 96 ? -9.086 10.599 12.545 1.00 84.00 96 THR A C 1
ATOM 762 O O . THR A 1 96 ? -8.760 10.933 13.683 1.00 84.00 96 THR A O 1
ATOM 765 N N . THR A 1 97 ? -10.110 9.770 12.317 1.00 87.44 97 THR A N 1
ATOM 766 C CA . THR A 1 97 ? -10.939 9.195 13.390 1.00 87.44 97 THR A CA 1
ATOM 767 C C . THR A 1 97 ? -10.115 8.264 14.266 1.00 87.44 97 THR A C 1
ATOM 769 O O . THR A 1 97 ? -10.223 8.301 15.488 1.00 87.44 97 THR A O 1
ATOM 772 N N . ILE A 1 98 ? -9.249 7.461 13.645 1.00 91.31 98 ILE A N 1
ATOM 773 C CA . ILE A 1 98 ? -8.376 6.513 14.338 1.00 91.31 98 ILE A CA 1
ATOM 774 C C . ILE A 1 98 ? -7.421 7.266 15.265 1.00 91.31 98 ILE A C 1
ATOM 776 O O . ILE A 1 98 ? -7.353 6.966 16.455 1.00 91.31 98 ILE A O 1
ATOM 780 N N . GLU A 1 99 ? -6.741 8.297 14.758 1.00 88.94 99 GLU A N 1
ATOM 781 C CA . GLU A 1 99 ? -5.891 9.174 15.565 1.00 88.94 99 GLU A CA 1
ATOM 782 C C . GLU A 1 99 ? -6.678 9.804 16.725 1.00 88.94 99 GLU A C 1
ATOM 784 O O . GLU A 1 99 ? -6.228 9.765 17.872 1.00 88.94 99 GLU A O 1
ATOM 789 N N . ALA A 1 100 ? -7.860 10.355 16.438 1.00 87.12 100 ALA A N 1
ATOM 790 C CA . ALA A 1 100 ? -8.723 10.990 17.425 1.00 87.12 100 ALA A CA 1
ATOM 791 C C . ALA A 1 100 ? -9.154 10.029 18.542 1.00 87.12 100 ALA A C 1
ATOM 793 O O . ALA A 1 100 ? -9.086 10.381 19.721 1.00 87.12 100 ALA A O 1
ATOM 794 N N . ALA A 1 101 ? -9.556 8.809 18.191 1.00 90.06 101 ALA A N 1
ATOM 795 C CA . ALA A 1 101 ? -9.922 7.775 19.148 1.00 90.06 101 ALA A CA 1
ATOM 796 C C . ALA A 1 101 ? -8.722 7.385 20.023 1.00 90.06 101 ALA A C 1
ATOM 798 O O . ALA A 1 101 ? -8.820 7.420 21.252 1.00 90.06 101 ALA A O 1
ATOM 799 N N . LYS A 1 102 ? -7.552 7.124 19.420 1.00 91.19 102 LYS A N 1
ATOM 800 C CA . LYS A 1 102 ? -6.338 6.766 20.171 1.00 91.19 102 LYS A CA 1
ATOM 801 C C . LYS A 1 102 ? -5.863 7.890 21.100 1.00 91.19 102 LYS A C 1
ATOM 803 O O . LYS A 1 102 ? -5.528 7.602 22.247 1.00 91.19 102 LYS A O 1
ATOM 808 N N . LYS A 1 103 ? -5.888 9.159 20.666 1.00 88.19 103 LYS A N 1
ATOM 809 C CA . LYS A 1 103 ? -5.534 10.325 21.509 1.00 88.19 103 LYS A CA 1
ATOM 810 C C . LYS A 1 103 ? -6.463 10.490 22.716 1.00 88.19 103 LYS A C 1
ATOM 812 O O . LYS A 1 103 ? -6.032 10.994 23.748 1.00 88.19 103 LYS A O 1
ATOM 817 N N . ASN A 1 104 ? -7.708 10.029 22.611 1.00 86.56 104 ASN A N 1
ATOM 818 C CA . ASN A 1 104 ? -8.686 10.032 23.700 1.00 86.56 104 ASN A CA 1
ATOM 819 C C . ASN A 1 104 ? -8.687 8.737 24.538 1.00 86.56 104 ASN A C 1
ATOM 821 O O . ASN A 1 104 ? -9.600 8.537 25.341 1.00 86.56 104 ASN A O 1
ATOM 825 N N . GLY A 1 105 ? -7.694 7.858 24.354 1.00 87.94 105 GLY A N 1
ATOM 826 C CA . GLY A 1 105 ? -7.571 6.604 25.098 1.00 87.94 105 GLY A CA 1
ATOM 827 C C . GLY A 1 105 ? -8.611 5.550 24.722 1.00 87.94 105 GLY A C 1
ATOM 828 O O . GLY A 1 105 ? -8.906 4.694 25.546 1.00 87.94 105 GLY A O 1
ATOM 829 N N . ARG A 1 106 ? -9.188 5.626 23.515 1.00 88.50 106 ARG A N 1
ATOM 830 C CA . ARG A 1 106 ? -10.265 4.731 23.071 1.00 88.50 106 ARG A CA 1
ATOM 831 C C . ARG A 1 106 ? -9.745 3.573 22.235 1.00 88.50 106 ARG A C 1
ATOM 833 O O . ARG A 1 106 ? -8.701 3.672 21.571 1.00 88.50 106 ARG A O 1
ATOM 840 N N . ASP A 1 107 ? -10.515 2.497 22.260 1.00 91.81 107 ASP A N 1
ATOM 841 C CA . ASP A 1 107 ? -10.387 1.402 21.315 1.00 91.81 107 ASP A CA 1
ATOM 842 C C . ASP A 1 107 ? -11.046 1.790 19.991 1.00 91.81 107 ASP A C 1
ATOM 844 O O . ASP A 1 107 ? -12.079 2.463 19.959 1.00 91.81 107 ASP A O 1
ATOM 848 N N . VAL A 1 108 ? -10.417 1.401 18.882 1.00 93.56 108 VAL A N 1
ATOM 849 C CA . VAL A 1 108 ? -10.889 1.778 17.547 1.00 93.56 108 VAL A CA 1
ATOM 850 C C . VAL A 1 108 ? -10.684 0.675 16.522 1.00 93.56 108 VAL A C 1
ATOM 852 O O . VAL A 1 108 ? -9.669 -0.019 16.541 1.00 93.56 108 VAL A O 1
ATOM 855 N N . ILE A 1 109 ? -11.640 0.546 15.611 1.00 95.94 109 ILE A N 1
ATOM 856 C CA . ILE A 1 109 ? -11.555 -0.256 14.397 1.00 95.94 109 ILE A CA 1
ATOM 857 C C . ILE A 1 109 ? -11.545 0.697 13.209 1.00 95.94 109 ILE A C 1
ATOM 859 O O . ILE A 1 109 ? -12.403 1.572 13.109 1.00 95.94 109 ILE A O 1
ATOM 863 N N . GLY A 1 110 ? -10.580 0.521 12.312 1.00 95.19 110 GLY A N 1
ATOM 864 C CA . GLY A 1 110 ? -10.555 1.196 11.017 1.00 95.19 110 GLY A CA 1
ATOM 865 C C . GLY A 1 110 ? -10.753 0.193 9.893 1.00 95.19 110 GLY A C 1
ATOM 866 O O . GLY A 1 110 ? -10.147 -0.873 9.925 1.00 95.19 110 GLY A O 1
ATOM 867 N N . ILE A 1 111 ? -11.559 0.510 8.888 1.00 95.00 111 ILE A N 1
ATOM 868 C CA . ILE A 1 111 ? -11.722 -0.327 7.696 1.00 95.00 111 ILE A CA 1
ATOM 869 C C . ILE A 1 111 ? -11.477 0.524 6.460 1.00 95.00 111 ILE A C 1
ATOM 871 O O . ILE A 1 111 ? -11.992 1.633 6.372 1.00 95.00 111 ILE A O 1
ATOM 875 N N . ASP A 1 112 ? -10.712 0.008 5.501 1.00 91.56 112 ASP A N 1
ATOM 876 C CA . ASP A 1 112 ? -10.622 0.630 4.184 1.00 91.56 112 ASP A CA 1
ATOM 877 C C . ASP A 1 112 ? -10.412 -0.408 3.081 1.00 91.56 112 ASP A C 1
ATOM 879 O O . ASP A 1 112 ? -9.747 -1.434 3.259 1.00 91.56 112 ASP A O 1
ATOM 883 N N . ILE A 1 113 ? -10.952 -0.108 1.904 1.00 87.88 113 ILE A N 1
ATOM 884 C CA . ILE A 1 113 ? -10.750 -0.899 0.692 1.00 87.88 113 ILE A CA 1
ATOM 885 C C . ILE A 1 113 ? -9.405 -0.585 0.021 1.00 87.88 113 ILE A C 1
ATOM 887 O O . ILE A 1 113 ? -9.002 -1.272 -0.914 1.00 87.88 113 ILE A O 1
ATOM 891 N N . LEU A 1 114 ? -8.696 0.449 0.471 1.00 86.06 114 LEU A N 1
ATOM 892 C CA . LEU A 1 114 ? -7.424 0.891 -0.077 1.00 86.06 114 LEU A CA 1
ATOM 893 C C . LEU A 1 114 ? -6.282 0.486 0.866 1.00 86.06 114 LEU A C 1
ATOM 895 O O . LEU A 1 114 ? -6.081 1.110 1.908 1.00 86.06 114 LEU A O 1
ATOM 899 N N . PRO A 1 115 ? -5.463 -0.522 0.508 1.00 88.31 115 PRO A N 1
ATOM 900 C CA . PRO A 1 115 ? -4.422 -1.020 1.407 1.00 88.31 115 PRO A CA 1
ATOM 901 C C . PRO A 1 115 ? -3.337 0.033 1.679 1.00 88.31 115 PRO A C 1
ATOM 903 O O . PRO A 1 115 ? -2.733 0.042 2.753 1.00 88.31 115 PRO A O 1
ATOM 906 N N . PHE A 1 116 ? -3.114 0.961 0.739 1.00 85.81 116 PHE A N 1
ATOM 907 C CA . PHE A 1 116 ? -2.183 2.066 0.949 1.00 85.81 116 PHE A CA 1
ATOM 908 C C . PHE A 1 116 ? -2.660 3.001 2.068 1.00 85.81 116 PHE A C 1
ATOM 910 O O . PHE A 1 116 ? -1.838 3.407 2.881 1.00 85.81 116 PHE A O 1
ATOM 917 N N . ALA A 1 117 ? -3.962 3.293 2.164 1.00 85.25 117 ALA A N 1
ATOM 918 C CA . ALA A 1 117 ? -4.514 4.186 3.181 1.00 85.25 117 ALA A CA 1
ATOM 919 C C . ALA A 1 117 ? -4.177 3.667 4.589 1.00 85.25 117 ALA A C 1
ATOM 921 O O . ALA A 1 117 ? -3.533 4.359 5.376 1.00 85.25 117 ALA A O 1
ATOM 922 N N . LEU A 1 118 ? -4.444 2.382 4.842 1.00 90.88 118 LEU A N 1
ATOM 923 C CA . LEU A 1 118 ? -4.152 1.715 6.117 1.00 90.88 118 LEU A CA 1
ATOM 924 C C . LEU A 1 118 ? -2.662 1.759 6.494 1.00 90.88 118 LEU A C 1
ATOM 926 O O . LEU A 1 118 ? -2.308 2.045 7.641 1.00 90.88 118 LEU A O 1
ATOM 930 N N . ARG A 1 119 ? -1.763 1.525 5.527 1.00 88.50 119 ARG A N 1
ATOM 931 C CA . ARG A 1 119 ? -0.312 1.635 5.761 1.00 88.50 119 ARG A CA 1
ATOM 932 C C . ARG A 1 119 ? 0.101 3.065 6.102 1.00 88.50 119 ARG A C 1
ATOM 934 O O . ARG A 1 119 ? 0.920 3.266 7.002 1.00 88.50 119 ARG A O 1
ATOM 941 N N . LEU A 1 120 ? -0.448 4.051 5.392 1.00 84.62 120 LEU A N 1
ATOM 942 C CA . LEU A 1 120 ? -0.105 5.458 5.587 1.00 84.62 120 LEU A CA 1
ATOM 943 C C . LEU A 1 120 ? -0.623 5.987 6.931 1.00 84.62 120 LEU A C 1
ATOM 945 O O . LEU A 1 120 ? 0.106 6.731 7.593 1.00 84.62 120 LEU A O 1
ATOM 949 N N . ILE A 1 121 ? -1.790 5.524 7.395 1.00 88.31 121 ILE A N 1
ATOM 950 C CA . ILE A 1 121 ? -2.288 5.781 8.755 1.00 88.31 121 ILE A CA 1
ATOM 951 C C . ILE A 1 121 ? -1.228 5.375 9.785 1.00 88.31 121 ILE A C 1
ATOM 953 O O . ILE A 1 121 ? -0.767 6.192 10.580 1.00 88.31 121 ILE A O 1
ATOM 957 N N . ASN A 1 122 ? -0.768 4.127 9.751 1.00 91.44 122 ASN A N 1
ATOM 958 C CA . ASN A 1 122 ? 0.233 3.660 10.708 1.00 91.44 122 ASN A CA 1
ATOM 959 C C . ASN A 1 122 ? 1.547 4.442 10.621 1.00 91.44 122 ASN A C 1
ATOM 961 O O . ASN A 1 122 ? 2.070 4.910 11.636 1.00 91.44 122 ASN A O 1
ATOM 965 N N . ARG A 1 123 ? 2.084 4.575 9.404 1.00 85.38 123 ARG A N 1
ATOM 966 C CA . ARG A 1 123 ? 3.440 5.082 9.181 1.00 85.38 123 ARG A CA 1
ATOM 967 C C . ARG A 1 123 ? 3.568 6.573 9.420 1.00 85.38 123 ARG A C 1
ATOM 969 O O . ARG A 1 123 ? 4.564 7.013 9.987 1.00 85.38 123 ARG A O 1
ATOM 976 N N . TYR A 1 124 ? 2.597 7.338 8.951 1.00 81.19 124 TYR A N 1
ATOM 977 C CA . TYR A 1 124 ? 2.719 8.781 8.935 1.00 81.19 124 TYR A CA 1
ATOM 978 C C . TYR A 1 124 ? 1.819 9.420 9.997 1.00 81.19 124 TYR A C 1
ATOM 980 O O . TYR A 1 124 ? 2.106 10.532 10.421 1.00 81.19 124 TYR A O 1
ATOM 988 N N . ARG A 1 125 ? 0.679 8.810 10.369 1.00 83.75 125 ARG A N 1
ATOM 989 C CA . ARG A 1 125 ? -0.331 9.486 11.206 1.00 83.75 125 ARG A CA 1
ATOM 990 C C . ARG A 1 125 ? -0.145 9.089 12.652 1.00 83.75 125 ARG A C 1
ATOM 992 O O . ARG A 1 125 ? 0.030 9.952 13.502 1.00 83.75 125 ARG A O 1
ATOM 999 N N . LEU A 1 126 ? -0.148 7.790 12.928 1.00 89.31 126 LEU A N 1
ATOM 1000 C CA . LEU A 1 126 ? -0.049 7.284 14.291 1.00 89.31 126 LEU A CA 1
ATOM 1001 C C . LEU A 1 126 ? 1.378 7.413 14.827 1.00 89.31 126 LEU A C 1
ATOM 1003 O O . LEU A 1 126 ? 1.590 8.116 15.816 1.00 89.31 126 LEU A O 1
ATOM 1007 N N . ALA A 1 127 ? 2.363 6.817 14.144 1.00 88.69 127 ALA A N 1
ATOM 1008 C CA . ALA A 1 127 ? 3.732 6.761 14.657 1.00 88.69 127 ALA A CA 1
ATOM 1009 C C . ALA A 1 127 ? 4.356 8.150 14.926 1.00 88.69 127 ALA A C 1
ATOM 1011 O O . ALA A 1 127 ? 4.889 8.342 16.022 1.00 88.69 127 ALA A O 1
ATOM 1012 N N . PRO A 1 128 ? 4.255 9.154 14.030 1.00 84.88 128 PRO A N 1
ATOM 1013 C CA . PRO A 1 128 ? 4.802 10.488 14.294 1.00 84.88 128 PRO A CA 1
ATOM 1014 C C . PRO A 1 128 ? 4.075 11.257 15.403 1.00 84.88 128 PRO A C 1
ATOM 1016 O O . PRO A 1 128 ? 4.657 12.155 15.999 1.00 84.88 128 PRO A O 1
ATOM 1019 N N . ASN A 1 129 ? 2.831 10.886 15.721 1.00 83.50 129 ASN A N 1
ATOM 1020 C CA . ASN A 1 129 ? 2.079 11.431 16.854 1.00 83.50 129 ASN A CA 1
ATOM 1021 C C . ASN A 1 129 ? 2.292 10.633 18.158 1.00 83.50 129 ASN A C 1
ATOM 1023 O O . ASN A 1 129 ? 1.542 10.818 19.116 1.00 83.50 129 ASN A O 1
ATOM 1027 N N . GLY A 1 130 ? 3.281 9.731 18.209 1.00 88.69 130 GLY A N 1
ATOM 1028 C CA . GLY A 1 130 ? 3.576 8.918 19.394 1.00 88.69 130 GLY A CA 1
ATOM 1029 C C . GLY A 1 130 ? 2.530 7.839 19.693 1.00 88.69 130 GLY A C 1
ATOM 1030 O O . GLY A 1 130 ? 2.504 7.301 20.798 1.00 88.69 130 GLY A O 1
ATOM 1031 N N . ILE A 1 131 ? 1.665 7.520 18.728 1.00 91.38 131 ILE A N 1
ATOM 1032 C CA . ILE A 1 131 ? 0.641 6.482 18.849 1.00 91.38 131 ILE A CA 1
ATOM 1033 C C . ILE A 1 131 ? 1.193 5.190 18.249 1.00 91.38 131 ILE A C 1
ATOM 1035 O O . ILE A 1 131 ? 1.697 5.179 17.124 1.00 91.38 131 ILE A O 1
ATOM 1039 N N . THR A 1 132 ? 1.087 4.086 18.989 1.00 94.38 132 THR A N 1
ATOM 1040 C CA . THR A 1 132 ? 1.499 2.765 18.503 1.00 94.38 132 THR A CA 1
ATOM 1041 C C . THR A 1 132 ? 0.711 2.391 17.240 1.00 94.38 132 THR A C 1
ATOM 1043 O O . THR A 1 132 ? -0.522 2.437 17.277 1.00 94.38 132 THR A O 1
ATOM 1046 N N . PRO A 1 133 ? 1.389 2.014 16.138 1.00 94.50 133 PRO A N 1
ATOM 1047 C CA . PRO A 1 133 ? 0.735 1.476 14.951 1.00 94.50 133 PRO A CA 1
ATOM 1048 C C . PRO A 1 133 ? -0.184 0.299 15.280 1.00 94.50 133 PRO A C 1
ATOM 1050 O O . PRO A 1 133 ? 0.146 -0.538 16.121 1.00 94.50 133 PRO A O 1
ATOM 1053 N N . LEU A 1 134 ? -1.319 0.230 14.595 1.00 95.56 134 LEU A N 1
ATOM 1054 C CA . LEU A 1 134 ? -2.298 -0.838 14.756 1.00 95.56 134 LEU A CA 1
ATOM 1055 C C . LEU A 1 134 ? -1.990 -1.995 13.788 1.00 95.56 134 LEU A C 1
ATOM 1057 O O . LEU A 1 134 ? -1.529 -1.737 12.672 1.00 95.56 134 LEU A O 1
ATOM 1061 N N . PRO A 1 135 ? -2.244 -3.261 14.156 1.00 94.81 135 PRO A N 1
ATOM 1062 C CA . PRO A 1 135 ? -2.212 -4.368 13.203 1.00 94.81 135 PRO A CA 1
ATOM 1063 C C . PRO A 1 135 ? -3.151 -4.106 12.017 1.00 94.81 135 PRO A C 1
ATOM 1065 O O . PRO A 1 135 ? -4.203 -3.482 12.172 1.00 94.81 135 PRO A O 1
ATOM 1068 N N . ILE A 1 136 ? -2.755 -4.587 10.836 1.00 94.94 136 ILE A N 1
ATOM 1069 C CA . ILE A 1 136 ? -3.585 -4.562 9.629 1.00 94.94 136 ILE A CA 1
ATOM 1070 C C . ILE A 1 136 ? -3.988 -5.998 9.303 1.00 94.94 136 ILE A C 1
ATOM 1072 O O . ILE A 1 136 ? -3.147 -6.816 8.938 1.00 94.94 136 ILE A O 1
ATOM 1076 N N . GLU A 1 137 ? -5.274 -6.288 9.413 1.00 94.56 137 GLU A N 1
ATOM 1077 C CA . GLU A 1 137 ? -5.882 -7.556 9.037 1.00 94.56 137 GLU A CA 1
ATOM 1078 C C . GLU A 1 137 ? -6.265 -7.571 7.554 1.00 94.56 137 GLU A C 1
ATOM 1080 O O . GLU A 1 137 ? -6.581 -6.545 6.945 1.00 94.56 137 GLU A O 1
ATOM 1085 N N . GLY A 1 138 ? -6.250 -8.763 6.956 1.00 92.25 138 GLY A N 1
ATOM 1086 C CA . GLY A 1 138 ? -6.561 -8.955 5.534 1.00 92.25 138 GLY A CA 1
ATOM 1087 C C . GLY A 1 138 ? -5.389 -8.709 4.577 1.00 92.25 138 GLY A C 1
ATOM 1088 O O . GLY A 1 138 ? -5.577 -8.791 3.361 1.00 92.25 138 GLY A O 1
ATOM 1089 N N . VAL A 1 139 ? -4.183 -8.458 5.098 1.00 94.25 139 VAL A N 1
ATOM 1090 C CA . VAL A 1 139 ? -2.938 -8.362 4.320 1.00 94.25 139 VAL A CA 1
ATOM 1091 C C . VAL A 1 139 ? -1.915 -9.416 4.766 1.00 94.25 139 VAL A C 1
ATOM 1093 O O . VAL A 1 139 ? -1.930 -9.837 5.922 1.00 94.25 139 VAL A O 1
ATOM 1096 N N . PRO A 1 140 ? -1.009 -9.853 3.878 1.00 95.00 140 PRO A N 1
ATOM 1097 C CA . PRO A 1 140 ? 0.104 -10.716 4.261 1.00 95.00 140 PRO A CA 1
ATOM 1098 C C . PRO A 1 140 ? 1.063 -10.078 5.273 1.00 95.00 140 PRO A C 1
ATOM 1100 O O . PRO A 1 140 ? 1.429 -8.907 5.148 1.00 95.00 140 PRO A O 1
ATOM 1103 N N . VAL A 1 141 ? 1.541 -10.892 6.215 1.00 92.75 141 VAL A N 1
ATOM 1104 C CA . VAL A 1 141 ? 2.530 -10.508 7.245 1.00 92.75 141 VAL A CA 1
ATOM 1105 C C . VAL A 1 141 ? 3.863 -11.242 7.088 1.00 92.75 141 VAL A C 1
ATOM 1107 O O . VAL A 1 141 ? 4.846 -10.905 7.740 1.00 92.75 141 VAL A O 1
ATOM 1110 N N . ASP A 1 142 ? 3.912 -12.235 6.203 1.00 94.19 142 ASP A N 1
ATOM 1111 C CA . ASP A 1 142 ? 5.100 -13.020 5.896 1.00 94.19 142 ASP A CA 1
ATOM 1112 C C . ASP A 1 142 ? 5.049 -13.576 4.461 1.00 94.19 142 ASP A C 1
ATOM 1114 O O . ASP A 1 142 ? 4.103 -13.362 3.696 1.00 94.19 142 ASP A O 1
ATOM 1118 N N . MET A 1 143 ? 6.092 -14.312 4.075 1.00 94.94 143 MET A N 1
ATOM 1119 C CA . MET A 1 143 ? 6.187 -14.897 2.737 1.00 94.94 143 MET A CA 1
ATOM 1120 C C . MET A 1 143 ? 5.166 -16.006 2.472 1.00 94.94 143 MET A C 1
ATOM 1122 O O . MET A 1 143 ? 4.739 -16.160 1.325 1.00 94.94 143 MET A O 1
ATOM 1126 N N . ASP A 1 144 ? 4.770 -16.780 3.481 1.00 95.19 144 ASP A N 1
ATOM 1127 C CA . ASP A 1 144 ? 3.845 -17.900 3.290 1.00 95.19 144 ASP A CA 1
ATOM 1128 C C . ASP A 1 144 ? 2.429 -17.379 3.027 1.00 95.19 144 ASP A C 1
ATOM 1130 O O . ASP A 1 144 ? 1.798 -17.740 2.024 1.00 95.19 144 ASP A O 1
ATOM 1134 N N . THR A 1 145 ? 1.982 -16.430 3.850 1.00 95.56 145 THR A N 1
ATOM 1135 C CA . THR A 1 145 ? 0.731 -15.693 3.654 1.00 95.56 145 THR A CA 1
ATOM 1136 C C . THR A 1 145 ? 0.751 -14.903 2.346 1.00 95.56 145 THR A C 1
ATOM 1138 O O . THR A 1 145 ? -0.236 -14.943 1.612 1.00 95.56 145 THR A O 1
ATOM 1141 N N . ALA A 1 146 ? 1.876 -14.288 1.954 1.00 95.56 146 ALA A N 1
ATOM 1142 C CA . ALA A 1 146 ? 1.983 -13.559 0.684 1.00 95.56 146 ALA A CA 1
ATOM 1143 C C . ALA A 1 146 ? 1.832 -14.477 -0.537 1.00 95.56 146 ALA A C 1
ATOM 1145 O O . ALA A 1 146 ? 1.117 -14.149 -1.490 1.00 95.56 146 ALA A O 1
ATOM 1146 N N . ARG A 1 147 ? 2.456 -15.662 -0.513 1.00 94.75 147 ARG A N 1
ATOM 1147 C CA . ARG A 1 147 ? 2.303 -16.666 -1.579 1.00 94.75 147 ARG A CA 1
ATOM 1148 C C . ARG A 1 147 ? 0.881 -17.196 -1.662 1.00 94.75 147 ARG A C 1
ATOM 1150 O O . ARG A 1 147 ? 0.394 -17.433 -2.767 1.00 94.75 147 ARG A O 1
ATOM 1157 N N . GLN A 1 148 ? 0.231 -17.423 -0.523 1.00 94.56 148 GLN A N 1
ATOM 1158 C CA . GLN A 1 148 ? -1.162 -17.854 -0.499 1.00 94.56 148 GLN A CA 1
ATOM 1159 C C . GLN A 1 148 ? -2.071 -16.764 -1.068 1.00 94.56 148 GLN A C 1
ATOM 1161 O O . GLN A 1 148 ? -2.871 -17.051 -1.955 1.00 94.56 148 GLN A O 1
ATOM 1166 N N . PHE A 1 149 ? -1.881 -15.516 -0.644 1.00 94.44 149 PHE A N 1
ATOM 1167 C CA . PHE A 1 149 ? -2.646 -14.356 -1.097 1.00 94.44 149 PHE A CA 1
ATOM 1168 C C . PHE A 1 149 ? -2.554 -14.160 -2.614 1.00 94.44 149 PHE A C 1
ATOM 1170 O O . PHE A 1 149 ? -3.570 -14.014 -3.293 1.00 94.44 149 PHE A O 1
ATOM 1177 N N . ALA A 1 150 ? -1.346 -14.283 -3.172 1.00 94.44 150 ALA A N 1
ATOM 1178 C CA . ALA A 1 150 ? -1.110 -14.229 -4.613 1.00 94.44 150 ALA A CA 1
ATOM 1179 C C . ALA A 1 150 ? -1.827 -15.335 -5.408 1.00 94.44 150 ALA A C 1
ATOM 1181 O O . ALA A 1 150 ? -2.082 -15.164 -6.601 1.00 94.44 150 ALA A O 1
ATOM 1182 N N . LYS A 1 151 ? -2.119 -16.481 -4.777 1.00 94.00 151 LYS A N 1
ATOM 1183 C CA . LYS A 1 151 ? -2.837 -17.605 -5.399 1.00 94.00 151 LYS A CA 1
ATOM 1184 C C . LYS A 1 151 ? -4.349 -17.461 -5.278 1.00 94.00 151 LYS A C 1
ATOM 1186 O O . LYS A 1 151 ? -5.056 -17.813 -6.216 1.00 94.00 151 LYS A O 1
ATOM 1191 N N . THR A 1 152 ? -4.842 -17.011 -4.127 1.00 93.38 1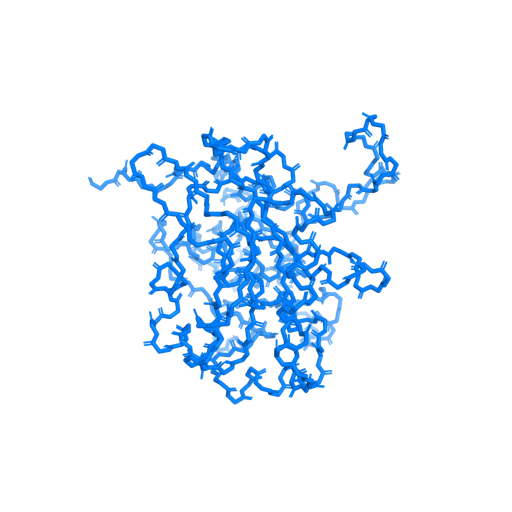52 THR A N 1
ATOM 1192 C CA . THR A 1 152 ? -6.275 -17.040 -3.806 1.00 93.38 152 THR A CA 1
ATOM 1193 C C . THR A 1 152 ? -7.003 -15.771 -4.231 1.00 93.38 152 THR A C 1
ATOM 1195 O O . THR A 1 152 ? -8.141 -15.855 -4.683 1.00 93.38 152 THR A O 1
ATOM 1198 N N . VAL A 1 153 ? -6.359 -14.607 -4.124 1.00 91.81 153 VAL A N 1
ATOM 1199 C CA . VAL A 1 153 ? -6.966 -13.295 -4.399 1.00 91.81 153 VAL A CA 1
ATOM 1200 C C . VAL A 1 153 ? -6.003 -12.399 -5.196 1.00 91.81 153 VAL A C 1
ATOM 1202 O O . VAL A 1 153 ? -5.535 -11.374 -4.700 1.00 91.81 153 VAL A O 1
ATOM 1205 N N . PRO A 1 154 ? -5.696 -12.747 -6.462 1.00 90.31 154 PRO A N 1
ATOM 1206 C CA . PRO A 1 154 ? -4.612 -12.128 -7.230 1.00 90.31 154 PRO A CA 1
ATOM 1207 C C . PRO A 1 154 ? -4.754 -10.610 -7.421 1.00 90.31 154 PRO A C 1
ATOM 1209 O O . PRO A 1 154 ? -3.747 -9.912 -7.381 1.00 90.31 154 PRO A O 1
ATOM 1212 N N . PHE A 1 155 ? -5.972 -10.077 -7.570 1.00 89.56 155 PHE A N 1
ATOM 1213 C CA . PHE A 1 155 ? -6.176 -8.626 -7.686 1.00 89.56 155 PHE A CA 1
ATOM 1214 C C . PHE A 1 155 ? -5.887 -7.889 -6.371 1.00 89.56 155 PHE A C 1
ATOM 1216 O O . PHE A 1 155 ? -5.167 -6.895 -6.384 1.00 89.56 155 PHE A O 1
ATOM 1223 N N . LYS A 1 156 ? -6.335 -8.426 -5.225 1.00 91.19 156 LYS A N 1
ATOM 1224 C CA . LYS A 1 156 ? -5.968 -7.872 -3.910 1.00 91.19 156 LYS A CA 1
ATOM 1225 C C . LYS A 1 156 ? -4.466 -7.981 -3.652 1.00 91.19 156 LYS A C 1
ATOM 1227 O O . LYS A 1 156 ? -3.877 -7.088 -3.055 1.00 91.19 156 LYS A O 1
ATOM 1232 N N . PHE A 1 157 ? -3.825 -9.050 -4.127 1.00 93.38 157 PHE A N 1
ATOM 1233 C CA . PHE A 1 157 ? -2.371 -9.186 -4.065 1.00 93.38 157 PHE A CA 1
ATOM 1234 C C . PHE A 1 157 ? -1.651 -8.095 -4.870 1.00 93.38 157 PHE A C 1
ATOM 1236 O O . PHE A 1 157 ? -0.676 -7.526 -4.378 1.00 93.38 157 PHE A O 1
ATOM 1243 N N . GLN A 1 158 ? -2.131 -7.761 -6.071 1.00 92.75 158 GLN A N 1
ATOM 1244 C CA . GLN A 1 158 ? -1.591 -6.634 -6.838 1.00 92.75 158 GLN A CA 1
ATOM 1245 C C . GLN A 1 158 ? -1.729 -5.325 -6.057 1.00 92.75 158 GLN A C 1
ATOM 1247 O O . GLN A 1 158 ? -0.736 -4.625 -5.880 1.00 92.75 158 GLN A O 1
ATOM 1252 N N . ASP A 1 159 ? -2.919 -5.042 -5.522 1.00 92.06 159 ASP A N 1
ATOM 1253 C CA . ASP A 1 159 ? -3.167 -3.809 -4.770 1.00 92.06 159 ASP A CA 1
ATOM 1254 C C . ASP A 1 159 ? -2.287 -3.684 -3.532 1.00 92.06 159 ASP A C 1
ATOM 1256 O O . ASP A 1 159 ? -1.637 -2.661 -3.306 1.00 92.06 159 ASP A O 1
ATOM 1260 N N . TRP A 1 160 ? -2.213 -4.760 -2.756 1.00 94.81 160 TRP A N 1
ATOM 1261 C CA . TRP A 1 160 ? -1.369 -4.817 -1.579 1.00 94.81 160 TRP A CA 1
ATOM 1262 C C . TRP A 1 160 ? 0.112 -4.636 -1.933 1.00 94.81 160 TRP A C 1
ATOM 1264 O O . TRP A 1 160 ? 0.772 -3.792 -1.331 1.00 94.81 160 TRP A O 1
ATOM 1274 N N . THR A 1 161 ? 0.643 -5.363 -2.920 1.00 95.56 161 THR A N 1
ATOM 1275 C CA . THR A 1 161 ? 2.076 -5.276 -3.252 1.00 95.56 161 THR A CA 1
ATOM 1276 C C . THR A 1 161 ? 2.489 -3.910 -3.790 1.00 95.56 161 THR A C 1
ATOM 1278 O O . THR A 1 161 ? 3.555 -3.421 -3.421 1.00 95.56 161 THR A O 1
ATOM 1281 N N . ILE A 1 162 ? 1.651 -3.265 -4.607 1.00 95.12 162 ILE A N 1
ATOM 1282 C CA . ILE A 1 162 ? 1.894 -1.892 -5.074 1.00 95.12 162 ILE A CA 1
ATOM 1283 C C . ILE A 1 162 ? 1.897 -0.930 -3.885 1.00 95.12 162 ILE A C 1
ATOM 1285 O O . ILE A 1 162 ? 2.789 -0.089 -3.783 1.00 95.12 162 ILE A O 1
ATOM 1289 N N . SER A 1 163 ? 0.969 -1.112 -2.938 1.00 92.50 163 SER A N 1
ATOM 1290 C CA . SER A 1 163 ? 0.883 -0.277 -1.737 1.00 92.50 163 SER A CA 1
ATOM 1291 C C . SER A 1 163 ? 2.108 -0.351 -0.825 1.00 92.50 163 SER A C 1
ATOM 1293 O O . SER A 1 163 ? 2.250 0.512 0.036 1.00 92.50 163 SER A O 1
ATOM 1295 N N . LEU A 1 164 ? 2.991 -1.350 -0.984 1.00 94.00 164 LEU A N 1
ATOM 1296 C CA . LEU A 1 164 ? 4.230 -1.465 -0.203 1.00 94.00 164 LEU A CA 1
ATOM 1297 C C . LEU A 1 164 ? 5.248 -0.369 -0.545 1.00 94.00 164 LEU A C 1
ATOM 1299 O O . LEU A 1 164 ? 6.111 -0.072 0.286 1.00 94.00 164 LEU A O 1
ATOM 1303 N N . ILE A 1 165 ? 5.149 0.214 -1.743 1.00 92.56 165 ILE A N 1
ATOM 1304 C CA . ILE A 1 165 ? 6.015 1.287 -2.227 1.00 92.56 165 ILE A CA 1
ATOM 1305 C C . ILE A 1 165 ? 5.247 2.602 -2.103 1.00 92.56 165 ILE A C 1
ATOM 1307 O O . ILE A 1 165 ? 4.297 2.864 -2.843 1.00 92.56 165 ILE A O 1
ATOM 1311 N N . ASP A 1 166 ? 5.662 3.436 -1.153 1.00 87.38 166 ASP A N 1
ATOM 1312 C CA . ASP A 1 166 ? 4.968 4.692 -0.874 1.00 87.38 166 ASP A CA 1
ATOM 1313 C C . ASP A 1 166 ? 5.030 5.610 -2.112 1.00 87.38 166 ASP A C 1
ATOM 1315 O O . ASP A 1 166 ? 6.097 5.821 -2.686 1.00 87.38 166 ASP A O 1
ATOM 1319 N N . GLY A 1 167 ? 3.887 6.162 -2.531 1.00 85.19 167 GLY A N 1
ATOM 1320 C CA . GLY A 1 167 ? 3.785 7.025 -3.718 1.00 85.19 167 GLY A CA 1
ATOM 1321 C C . GLY A 1 167 ? 3.391 6.332 -5.019 1.00 85.19 167 GLY A C 1
ATOM 1322 O O . GLY A 1 167 ? 3.241 7.014 -6.032 1.00 85.19 167 GLY A O 1
ATOM 1323 N N . LEU A 1 168 ? 3.171 5.017 -4.997 1.00 89.81 168 LEU A N 1
ATOM 1324 C CA . LEU A 1 168 ? 2.540 4.301 -6.103 1.00 89.81 168 LEU A CA 1
ATOM 1325 C C . LEU A 1 168 ? 1.050 4.076 -5.834 1.00 89.81 168 LEU A C 1
ATOM 1327 O O . LEU A 1 168 ? 0.616 3.972 -4.686 1.00 89.81 168 LEU A O 1
ATOM 1331 N N . ALA A 1 169 ? 0.275 3.988 -6.910 1.00 88.12 169 ALA A N 1
ATOM 1332 C CA . ALA A 1 169 ? -1.147 3.685 -6.888 1.00 88.12 169 ALA A CA 1
ATOM 1333 C C . ALA A 1 169 ? -1.454 2.487 -7.789 1.00 88.12 169 ALA A C 1
ATOM 1335 O O . ALA A 1 169 ? -0.797 2.255 -8.809 1.00 88.12 169 ALA A O 1
ATOM 1336 N N . SER A 1 170 ? -2.471 1.726 -7.407 1.00 89.25 170 SER A N 1
ATOM 1337 C CA . SER A 1 170 ? -3.002 0.647 -8.227 1.00 89.25 170 SER A CA 1
ATOM 1338 C C . SER A 1 170 ? -3.749 1.182 -9.437 1.00 89.25 170 SER A C 1
ATOM 1340 O O . SER A 1 170 ? -4.436 2.197 -9.364 1.00 89.25 170 SER A O 1
ATOM 1342 N N . ASN A 1 171 ? -3.700 0.450 -10.546 1.00 85.62 171 ASN A N 1
ATOM 1343 C CA . ASN A 1 171 ? -4.615 0.708 -11.646 1.00 85.62 171 ASN A CA 1
ATOM 1344 C C . ASN A 1 171 ? -6.021 0.222 -11.246 1.00 85.62 171 ASN A C 1
ATOM 1346 O O . ASN A 1 171 ? -6.165 -0.960 -10.912 1.00 85.62 171 ASN A O 1
ATOM 1350 N N . PRO A 1 172 ? -7.061 1.076 -11.249 1.00 78.19 172 PRO A N 1
ATOM 1351 C CA . PRO A 1 172 ? -8.424 0.637 -10.953 1.00 78.19 172 PRO A CA 1
ATOM 1352 C C . PRO A 1 172 ? -8.989 -0.302 -12.023 1.00 78.19 172 PRO A C 1
ATOM 1354 O O . PRO A 1 172 ? -9.841 -1.143 -11.729 1.00 78.19 172 PRO A O 1
ATOM 1357 N N . GLN A 1 173 ? -8.506 -0.203 -13.263 1.00 77.62 173 GLN A N 1
ATOM 1358 C CA . GLN A 1 173 ? -8.878 -1.122 -14.325 1.00 77.62 173 GLN A CA 1
ATOM 1359 C C . GLN A 1 173 ? -7.972 -2.357 -14.283 1.00 77.62 173 GLN A C 1
ATOM 1361 O O . GLN A 1 173 ? -6.819 -2.307 -14.687 1.00 77.62 173 GLN A O 1
ATOM 1366 N N . LYS A 1 174 ? -8.513 -3.487 -13.812 1.00 73.19 174 LYS A N 1
ATOM 1367 C CA . LYS A 1 174 ? -7.767 -4.755 -13.676 1.00 73.19 174 LYS A CA 1
ATOM 1368 C C . LYS A 1 174 ? -7.785 -5.650 -14.919 1.00 73.19 174 LYS A C 1
ATOM 1370 O O . LYS A 1 174 ? -7.092 -6.663 -14.963 1.00 73.19 174 LYS A O 1
ATOM 1375 N N . VAL A 1 175 ? -8.636 -5.340 -15.898 1.00 68.56 175 VAL A N 1
ATOM 1376 C CA . VAL A 1 175 ? -8.850 -6.162 -17.098 1.00 68.56 175 VAL A CA 1
ATOM 1377 C C . VAL A 1 175 ? -8.819 -5.278 -18.341 1.00 68.56 175 VAL A C 1
ATOM 1379 O O . VAL A 1 175 ? -9.480 -4.239 -18.386 1.00 68.56 175 VAL A O 1
ATOM 1382 N N . GLY A 1 176 ? -8.081 -5.716 -19.365 1.00 66.94 176 GLY A N 1
ATOM 1383 C CA . GLY A 1 176 ? -7.939 -4.979 -20.627 1.00 66.94 176 GLY A CA 1
ATOM 1384 C C . GLY A 1 176 ? -7.082 -3.715 -20.508 1.00 66.94 176 GLY A C 1
ATOM 1385 O O . GLY A 1 176 ? -7.268 -2.786 -21.279 1.00 66.94 176 GLY A O 1
ATOM 1386 N N . ASP A 1 177 ? -6.186 -3.679 -19.527 1.00 61.50 177 ASP A N 1
ATOM 1387 C CA . ASP A 1 177 ? -5.298 -2.573 -19.149 1.00 61.50 177 ASP A CA 1
ATOM 1388 C C . ASP A 1 177 ? -3.900 -2.668 -19.789 1.00 61.50 177 ASP A C 1
ATOM 1390 O O . ASP A 1 177 ? -2.942 -2.059 -19.319 1.00 61.50 177 ASP A O 1
ATOM 1394 N N . ASP A 1 178 ? -3.745 -3.547 -20.780 1.00 70.81 178 ASP A N 1
ATOM 1395 C CA . ASP A 1 178 ? -2.462 -3.919 -21.371 1.00 70.81 178 ASP A CA 1
ATOM 1396 C C . ASP A 1 178 ? -1.368 -4.313 -20.353 1.00 70.81 178 ASP A C 1
ATOM 1398 O O . ASP A 1 178 ? -0.177 -4.374 -20.683 1.00 70.81 178 ASP A O 1
ATOM 1402 N N . GLY A 1 179 ? -1.779 -4.784 -19.167 1.00 77.06 179 GLY A N 1
ATOM 1403 C CA . GLY A 1 179 ? -0.906 -5.280 -18.107 1.00 77.06 179 GLY A CA 1
ATOM 1404 C C . GLY A 1 179 ? -0.124 -4.168 -17.422 1.00 77.06 179 GLY A C 1
ATOM 1405 O O . GLY A 1 179 ? 1.084 -4.315 -17.232 1.00 77.06 179 GLY A O 1
ATOM 1406 N N . ILE A 1 180 ? -0.789 -3.059 -17.116 1.00 87.38 180 ILE A N 1
ATOM 1407 C CA . ILE A 1 180 ? -0.289 -1.982 -16.266 1.00 87.38 180 ILE A CA 1
ATOM 1408 C C . ILE A 1 180 ? -1.025 -2.117 -14.937 1.00 87.38 180 ILE A C 1
ATOM 1410 O O . ILE A 1 180 ? -2.124 -1.602 -14.759 1.00 87.38 180 ILE A O 1
ATOM 1414 N N . ASP A 1 181 ? -0.403 -2.806 -13.986 1.00 92.31 181 ASP A N 1
ATOM 1415 C CA . ASP A 1 181 ? -1.052 -3.134 -12.714 1.00 92.31 181 ASP A CA 1
ATOM 1416 C C . ASP A 1 181 ? -1.114 -1.921 -11.765 1.00 92.31 181 ASP A C 1
ATOM 1418 O O . ASP A 1 181 ? -1.981 -1.843 -10.891 1.00 92.31 181 ASP A O 1
ATOM 1422 N N . GLY A 1 182 ? -0.207 -0.958 -11.944 1.00 92.06 182 GLY A N 1
ATOM 1423 C CA . GLY A 1 182 ? -0.134 0.267 -11.154 1.00 92.06 182 GLY A CA 1
ATOM 1424 C C . GLY A 1 182 ? 0.739 1.331 -11.796 1.00 92.06 182 GLY A C 1
ATOM 1425 O O . GLY A 1 182 ? 1.330 1.126 -12.859 1.00 92.06 182 GLY A O 1
ATOM 1426 N N . PHE A 1 183 ? 0.827 2.479 -11.140 1.00 91.94 183 PHE A N 1
ATOM 1427 C CA . PHE A 1 183 ? 1.557 3.625 -11.653 1.00 91.94 183 PHE A CA 1
ATOM 1428 C C . PHE A 1 183 ? 2.028 4.564 -10.539 1.00 91.94 183 PHE A C 1
ATOM 1430 O O . PHE A 1 183 ? 1.608 4.483 -9.387 1.00 91.94 183 PHE A O 1
ATOM 1437 N N . GLY A 1 184 ? 2.940 5.456 -10.906 1.00 91.25 184 GLY A N 1
ATOM 1438 C CA . GLY A 1 184 ? 3.514 6.484 -10.050 1.00 91.25 184 GLY A CA 1
ATOM 1439 C C . GLY A 1 184 ? 3.857 7.729 -10.859 1.00 91.25 184 GLY A C 1
ATOM 1440 O O . GLY A 1 184 ? 3.774 7.729 -12.090 1.00 91.25 184 GLY A O 1
ATOM 1441 N N . MET A 1 185 ? 4.296 8.786 -10.184 1.00 88.56 185 MET A N 1
ATOM 1442 C CA . MET A 1 185 ? 4.770 9.990 -10.860 1.00 88.56 185 MET A CA 1
ATOM 1443 C C . MET A 1 185 ? 5.957 10.602 -10.123 1.00 88.56 185 MET A C 1
ATOM 1445 O O . MET A 1 185 ? 5.922 10.777 -8.908 1.00 88.56 185 MET A O 1
ATOM 1449 N N . PHE A 1 186 ? 7.004 10.962 -10.861 1.00 90.06 186 PHE A N 1
ATOM 1450 C CA . PHE A 1 186 ? 8.087 11.784 -10.339 1.00 90.06 186 PHE A CA 1
ATOM 1451 C C . PHE A 1 186 ? 7.609 13.194 -10.056 1.00 90.06 186 PHE A C 1
ATOM 1453 O O . PHE A 1 186 ? 6.762 13.751 -10.750 1.00 90.06 186 PHE A O 1
ATOM 1460 N N . LEU A 1 187 ? 8.221 13.804 -9.057 1.00 88.56 187 LEU A N 1
ATOM 1461 C CA . LEU A 1 187 ? 7.949 15.179 -8.712 1.00 88.56 187 LEU A CA 1
ATOM 1462 C C . LEU A 1 187 ? 8.467 16.144 -9.782 1.00 88.56 187 LEU A C 1
ATOM 1464 O O . LEU A 1 187 ? 7.733 16.992 -10.298 1.00 88.56 187 LEU A O 1
ATOM 1468 N N . ASN A 1 188 ? 9.728 15.961 -10.160 1.00 89.38 188 ASN A N 1
ATOM 1469 C CA . ASN A 1 188 ? 10.403 16.748 -11.183 1.00 89.38 188 ASN A CA 1
ATOM 1470 C C . ASN A 1 188 ? 10.472 15.967 -12.496 1.00 89.38 188 ASN A C 1
ATOM 1472 O O . ASN A 1 188 ? 10.454 14.737 -12.499 1.00 89.38 188 ASN A O 1
ATOM 1476 N N . THR A 1 189 ? 10.512 16.686 -13.616 1.00 90.81 189 THR A N 1
ATOM 1477 C CA . THR A 1 189 ? 10.730 16.064 -14.927 1.00 90.81 189 THR A CA 1
ATOM 1478 C C . THR A 1 189 ? 12.206 15.666 -15.039 1.00 90.81 189 THR A C 1
ATOM 1480 O O . THR A 1 189 ? 13.042 16.490 -14.671 1.00 90.81 189 THR A O 1
ATOM 1483 N N . PRO A 1 190 ? 12.540 14.453 -15.521 1.00 94.00 190 PRO A N 1
ATOM 1484 C CA . PRO A 1 190 ? 13.917 14.073 -15.828 1.00 94.00 190 PRO A CA 1
ATOM 1485 C C . PRO A 1 190 ? 14.562 15.013 -16.850 1.00 94.00 190 PRO A C 1
ATOM 1487 O O . PRO A 1 190 ? 13.892 15.496 -17.756 1.00 94.00 190 PRO A O 1
ATOM 1490 N N . ASP A 1 191 ? 15.876 15.206 -16.770 1.00 95.56 191 ASP A N 1
ATOM 1491 C CA . ASP A 1 191 ? 16.597 16.146 -17.644 1.00 95.56 191 ASP A CA 1
ATOM 1492 C C . ASP A 1 191 ? 16.643 15.686 -19.108 1.00 95.56 191 ASP A C 1
ATOM 1494 O O . ASP A 1 191 ? 16.773 16.491 -20.028 1.00 95.56 191 ASP A O 1
ATOM 1498 N N . ASN A 1 192 ? 16.574 14.372 -19.331 1.00 93.56 192 ASN A N 1
ATOM 1499 C CA . ASN A 1 192 ? 16.683 13.748 -20.647 1.00 93.56 192 ASN A CA 1
ATOM 1500 C C . ASN A 1 192 ? 15.342 13.261 -21.213 1.00 93.56 192 ASN A C 1
ATOM 1502 O O . ASN A 1 192 ? 15.340 12.522 -22.195 1.00 93.56 192 ASN A O 1
ATOM 1506 N N . MET A 1 193 ? 14.218 13.620 -20.587 1.00 89.00 193 MET A N 1
ATOM 1507 C CA . MET A 1 193 ? 12.883 13.137 -20.951 1.00 89.00 193 MET A CA 1
ATOM 1508 C C . MET A 1 193 ? 11.851 14.251 -20.746 1.00 89.00 193 MET A C 1
ATOM 1510 O O . MET A 1 193 ? 12.085 15.192 -20.001 1.00 89.00 193 MET A O 1
ATOM 1514 N N . ASP A 1 194 ? 10.677 14.149 -21.363 1.00 86.12 194 ASP A N 1
ATOM 1515 C CA . ASP A 1 194 ? 9.588 15.123 -21.196 1.00 86.12 194 ASP A CA 1
ATOM 1516 C C . ASP A 1 194 ? 8.451 14.612 -20.287 1.00 86.12 194 ASP A C 1
ATOM 1518 O O . ASP A 1 194 ? 7.420 15.272 -20.143 1.00 86.12 194 ASP A O 1
ATOM 1522 N N . ARG A 1 195 ? 8.621 13.439 -19.655 1.00 83.00 195 ARG A N 1
ATOM 1523 C CA . ARG A 1 195 ? 7.588 12.745 -18.861 1.00 83.00 195 ARG A CA 1
ATOM 1524 C C . ARG A 1 195 ? 8.056 12.384 -17.460 1.00 83.00 195 ARG A C 1
ATOM 1526 O O . ARG A 1 195 ? 9.241 12.229 -17.200 1.00 83.00 195 ARG A O 1
ATOM 1533 N N . LYS A 1 196 ? 7.084 12.209 -16.562 1.00 88.25 196 LYS A N 1
ATOM 1534 C CA . LYS A 1 196 ? 7.284 11.907 -15.134 1.00 88.25 196 LYS A CA 1
ATOM 1535 C C . LYS A 1 196 ? 6.735 10.540 -14.711 1.00 88.25 196 LYS A C 1
ATOM 1537 O O . LYS A 1 196 ? 6.891 10.162 -13.557 1.00 88.25 196 LYS A O 1
ATOM 1542 N N . ALA A 1 197 ? 6.038 9.839 -15.604 1.00 91.62 197 ALA A N 1
ATOM 1543 C CA . ALA A 1 197 ? 5.252 8.663 -15.247 1.00 91.62 197 ALA A CA 1
ATOM 1544 C C . ALA A 1 197 ? 6.130 7.450 -14.912 1.00 91.62 197 ALA A C 1
ATOM 1546 O O . ALA A 1 197 ? 7.137 7.191 -15.576 1.00 91.62 197 ALA A O 1
ATOM 1547 N N . ILE A 1 198 ? 5.690 6.687 -13.916 1.00 95.12 198 ILE A N 1
ATOM 1548 C CA . ILE A 1 198 ? 6.200 5.362 -13.570 1.00 95.12 198 ILE A CA 1
ATOM 1549 C C . ILE A 1 198 ? 5.092 4.360 -13.876 1.00 95.12 198 ILE A C 1
ATOM 1551 O O . ILE A 1 198 ? 3.953 4.579 -13.472 1.00 95.12 198 ILE A O 1
ATOM 1555 N N . ILE A 1 199 ? 5.420 3.257 -14.542 1.00 94.75 199 ILE A N 1
ATOM 1556 C CA . ILE A 1 199 ? 4.497 2.141 -14.781 1.00 94.75 199 ILE A CA 1
ATOM 1557 C C . ILE A 1 199 ? 4.920 0.943 -13.938 1.00 94.75 199 ILE A C 1
ATOM 1559 O O . ILE A 1 199 ? 6.104 0.625 -13.837 1.00 94.75 199 ILE A O 1
ATOM 1563 N N . VAL A 1 200 ? 3.952 0.254 -13.345 1.00 96.38 200 VAL A N 1
ATOM 1564 C CA . VAL A 1 200 ? 4.183 -0.906 -12.487 1.00 96.38 200 VAL A CA 1
ATOM 1565 C C . VAL A 1 200 ? 3.572 -2.148 -13.118 1.00 96.38 200 VAL A C 1
ATOM 1567 O O . VAL A 1 200 ? 2.445 -2.131 -13.607 1.00 96.38 200 VAL A O 1
ATOM 1570 N N . GLN A 1 201 ? 4.321 -3.243 -13.076 1.00 94.75 201 GLN A N 1
ATOM 1571 C CA . GLN A 1 201 ? 3.862 -4.569 -13.466 1.00 94.75 201 GLN A CA 1
ATOM 1572 C C . GLN A 1 201 ? 4.115 -5.533 -12.308 1.00 94.75 201 GLN A C 1
ATOM 1574 O O . GLN A 1 201 ? 5.240 -5.645 -11.824 1.00 94.75 201 GLN A O 1
ATOM 1579 N N . VAL A 1 202 ? 3.095 -6.277 -11.902 1.00 94.00 202 VAL A N 1
ATOM 1580 C CA . VAL A 1 202 ? 3.152 -7.284 -10.845 1.00 94.00 202 VAL A CA 1
ATOM 1581 C C . VAL A 1 202 ? 3.160 -8.677 -11.472 1.00 94.00 202 VAL A C 1
ATOM 1583 O O . VAL A 1 202 ? 2.386 -9.023 -12.376 1.00 94.00 202 VAL A O 1
ATOM 1586 N N . THR A 1 203 ? 4.059 -9.522 -10.977 1.00 90.50 203 THR A N 1
ATOM 1587 C CA . THR A 1 203 ? 4.034 -10.954 -11.267 1.00 90.50 203 THR A CA 1
ATOM 1588 C C . THR A 1 203 ? 3.223 -11.665 -10.191 1.00 90.50 203 THR A C 1
ATOM 1590 O O . THR A 1 203 ? 3.566 -11.598 -9.013 1.00 90.50 203 THR A O 1
ATOM 1593 N N . GLY A 1 204 ? 2.148 -12.344 -10.597 1.00 81.19 204 GLY A N 1
ATOM 1594 C CA . GLY A 1 204 ? 1.337 -13.164 -9.695 1.00 81.19 204 GLY A CA 1
ATOM 1595 C C . GLY A 1 204 ? 2.053 -14.444 -9.245 1.00 81.19 204 GLY A C 1
ATOM 1596 O O . GLY A 1 204 ? 3.227 -14.665 -9.535 1.00 81.19 204 GLY A O 1
ATOM 1597 N N . ALA A 1 205 ? 1.320 -15.339 -8.576 1.00 79.44 205 ALA A N 1
ATOM 1598 C CA . ALA A 1 205 ? 1.865 -16.609 -8.078 1.00 79.44 205 ALA A CA 1
ATOM 1599 C C . ALA A 1 205 ? 2.330 -17.584 -9.177 1.00 79.44 205 ALA A C 1
ATOM 1601 O O . ALA A 1 205 ? 3.025 -18.558 -8.892 1.00 79.44 205 ALA A O 1
ATOM 1602 N N . SER A 1 206 ? 1.909 -17.358 -10.421 1.00 76.00 206 SER A N 1
ATOM 1603 C CA . SER A 1 206 ? 2.275 -18.164 -11.581 1.00 76.00 206 SER A CA 1
ATOM 1604 C C . SER A 1 206 ? 2.520 -17.268 -12.794 1.00 76.00 206 SER A C 1
ATOM 1606 O O . SER A 1 206 ? 2.039 -16.135 -12.858 1.00 76.00 206 SER A O 1
ATOM 1608 N N . GLY A 1 207 ? 3.286 -17.777 -13.758 1.00 78.38 207 GLY A N 1
ATOM 1609 C CA . GLY A 1 207 ? 3.634 -17.059 -14.982 1.00 78.38 207 GLY A CA 1
ATOM 1610 C C . GLY A 1 207 ? 5.111 -16.682 -15.069 1.00 78.38 207 GLY A C 1
ATOM 1611 O O . GLY A 1 207 ? 5.859 -16.703 -14.094 1.00 78.38 207 GLY A O 1
ATOM 1612 N N . SER A 1 208 ? 5.547 -16.368 -16.288 1.00 87.69 208 SER A N 1
ATOM 1613 C CA . SER A 1 208 ? 6.939 -16.017 -16.560 1.00 87.69 208 SER A CA 1
ATOM 1614 C C . SER A 1 208 ? 7.225 -14.576 -16.144 1.00 87.69 208 SER A C 1
ATOM 1616 O O . SER A 1 208 ? 6.729 -13.630 -16.760 1.00 87.69 208 SER A O 1
ATOM 1618 N N . GLN A 1 209 ? 8.094 -14.410 -15.145 1.00 88.88 209 GLN A N 1
ATOM 1619 C CA . GLN A 1 209 ? 8.621 -13.101 -14.745 1.00 88.88 209 GLN A CA 1
ATOM 1620 C C . GLN A 1 209 ? 9.315 -12.395 -15.922 1.00 88.88 209 GLN A C 1
ATOM 1622 O O . GLN A 1 209 ? 9.187 -11.184 -16.079 1.00 88.88 209 GLN A O 1
ATOM 1627 N N . LYS A 1 210 ? 10.003 -13.150 -16.793 1.00 90.06 210 LYS A N 1
ATOM 1628 C CA . LYS A 1 210 ? 10.666 -12.583 -17.974 1.00 90.06 210 LYS A CA 1
ATOM 1629 C C . LYS A 1 210 ? 9.654 -12.040 -18.982 1.00 90.06 210 LYS A C 1
ATOM 1631 O O . LYS A 1 210 ? 9.825 -10.927 -19.462 1.00 90.06 210 LYS A O 1
ATOM 1636 N N . ALA A 1 211 ? 8.566 -12.766 -19.235 1.00 90.81 211 ALA A N 1
ATOM 1637 C CA . ALA A 1 211 ? 7.502 -12.276 -20.112 1.00 90.81 211 ALA A CA 1
ATOM 1638 C C . ALA A 1 211 ? 6.843 -11.003 -19.551 1.00 90.81 211 ALA A C 1
ATOM 1640 O O . ALA A 1 211 ? 6.563 -10.066 -20.295 1.00 90.81 211 ALA A O 1
ATOM 1641 N N . LYS A 1 212 ? 6.643 -10.940 -18.227 1.00 91.75 212 LYS A N 1
ATOM 1642 C CA . LYS A 1 212 ? 6.142 -9.743 -17.535 1.00 91.75 212 LYS A CA 1
ATOM 1643 C C . LYS A 1 212 ? 7.105 -8.558 -17.656 1.00 91.75 212 LYS A C 1
ATOM 1645 O O . LYS A 1 212 ? 6.652 -7.448 -17.916 1.00 91.75 212 LYS A O 1
ATOM 1650 N N . PHE A 1 213 ? 8.411 -8.793 -17.545 1.00 93.12 213 PHE A N 1
ATOM 1651 C CA . PHE A 1 213 ? 9.431 -7.772 -17.790 1.00 93.12 213 PHE A CA 1
ATOM 1652 C C . PHE A 1 213 ? 9.440 -7.278 -19.238 1.00 93.12 213 PHE A C 1
ATOM 1654 O O . PHE A 1 213 ? 9.482 -6.075 -19.464 1.00 93.12 213 PHE A O 1
ATOM 1661 N N . ASP A 1 214 ? 9.382 -8.180 -20.218 1.00 93.62 214 ASP A N 1
ATOM 1662 C CA . ASP A 1 214 ? 9.378 -7.801 -21.637 1.00 93.62 214 ASP A CA 1
ATOM 1663 C C . ASP A 1 214 ? 8.122 -6.988 -21.984 1.00 93.62 214 ASP A C 1
ATOM 1665 O O . ASP A 1 214 ? 8.192 -6.005 -22.721 1.00 93.62 214 ASP A O 1
ATOM 1669 N N . ARG A 1 215 ? 6.982 -7.332 -21.374 1.00 93.88 215 ARG A N 1
ATOM 1670 C CA . ARG A 1 215 ? 5.753 -6.537 -21.463 1.00 93.88 215 ARG A CA 1
ATOM 1671 C C . ARG A 1 215 ? 5.900 -5.170 -20.801 1.00 93.88 215 ARG A C 1
ATOM 1673 O O . ARG A 1 215 ? 5.528 -4.176 -21.406 1.00 93.88 215 ARG A O 1
ATOM 1680 N N . LEU A 1 216 ? 6.469 -5.101 -19.596 1.00 94.62 216 LEU A N 1
ATOM 1681 C CA . LEU A 1 216 ? 6.747 -3.829 -18.923 1.00 94.62 216 LEU A CA 1
ATOM 1682 C C . LEU A 1 216 ? 7.651 -2.937 -19.787 1.00 94.62 216 LEU A C 1
ATOM 1684 O O . LEU A 1 216 ? 7.369 -1.757 -19.956 1.00 94.62 216 LEU A O 1
ATOM 1688 N N . HIS A 1 217 ? 8.694 -3.507 -20.393 1.00 95.38 217 HIS A N 1
ATOM 1689 C CA . HIS A 1 217 ? 9.575 -2.805 -21.326 1.00 95.38 217 HIS A CA 1
ATOM 1690 C C . HIS A 1 217 ? 8.822 -2.228 -22.533 1.00 95.38 217 HIS A C 1
ATOM 1692 O O . HIS A 1 217 ? 9.054 -1.074 -22.898 1.00 95.38 217 HIS A O 1
ATOM 1698 N N . ALA A 1 218 ? 7.904 -2.998 -23.124 1.00 93.81 218 ALA A N 1
ATOM 1699 C CA . ALA A 1 218 ? 7.044 -2.522 -24.203 1.00 93.81 218 ALA A CA 1
ATOM 1700 C C . ALA A 1 218 ? 6.091 -1.410 -23.733 1.00 93.81 218 ALA A C 1
ATOM 1702 O O . ALA A 1 218 ? 6.001 -0.380 -24.396 1.00 93.81 218 ALA A O 1
ATOM 1703 N N . ASN A 1 219 ? 5.454 -1.568 -22.570 1.00 91.81 219 ASN A N 1
ATOM 1704 C CA . ASN A 1 219 ? 4.527 -0.581 -22.011 1.00 91.81 219 ASN A CA 1
ATOM 1705 C C . ASN A 1 219 ? 5.228 0.750 -21.719 1.00 91.81 219 ASN A C 1
ATOM 1707 O O . ASN A 1 219 ? 4.698 1.798 -22.062 1.00 91.81 219 ASN A O 1
ATOM 1711 N N . ILE A 1 220 ? 6.455 0.729 -21.188 1.00 92.31 220 ILE A N 1
ATOM 1712 C CA . ILE A 1 220 ? 7.244 1.956 -20.982 1.00 92.31 220 ILE A CA 1
ATOM 1713 C C . ILE A 1 220 ? 7.433 2.716 -22.297 1.00 92.31 220 ILE A C 1
ATOM 1715 O O . ILE A 1 220 ? 7.327 3.937 -22.323 1.00 92.31 220 ILE A O 1
ATOM 1719 N N . ARG A 1 221 ? 7.693 2.007 -23.400 1.00 90.75 221 ARG A N 1
ATOM 1720 C CA . ARG A 1 221 ? 7.856 2.634 -24.717 1.00 90.75 221 ARG A CA 1
ATOM 1721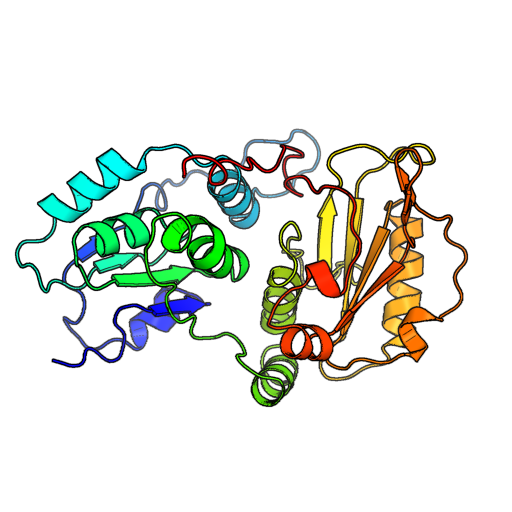 C C . ARG A 1 221 ? 6.543 3.147 -25.287 1.00 90.75 221 ARG A C 1
ATOM 1723 O O . ARG A 1 221 ? 6.511 4.264 -25.787 1.00 90.75 221 ARG A O 1
ATOM 1730 N N . ASN A 1 222 ? 5.497 2.328 -25.234 1.00 88.06 222 ASN A N 1
ATOM 1731 C CA . ASN A 1 222 ? 4.202 2.643 -25.832 1.00 88.06 222 ASN A CA 1
ATOM 1732 C C . ASN A 1 222 ? 3.533 3.824 -25.121 1.00 88.06 222 ASN A C 1
ATOM 1734 O O . ASN A 1 222 ? 3.023 4.723 -25.781 1.00 88.06 222 ASN A O 1
ATOM 1738 N N . GLU A 1 223 ? 3.622 3.856 -23.792 1.00 84.94 223 GLU A N 1
ATOM 1739 C CA . GLU A 1 223 ? 3.063 4.922 -22.956 1.00 84.94 223 GLU A CA 1
ATOM 1740 C C . GLU A 1 223 ? 4.029 6.098 -22.755 1.00 84.94 223 GLU A C 1
ATOM 1742 O O . GLU A 1 223 ? 3.710 7.063 -22.059 1.00 84.94 223 GLU A O 1
ATOM 1747 N N . ASN A 1 224 ? 5.234 6.024 -23.335 1.00 84.44 224 ASN A N 1
ATOM 1748 C CA . ASN A 1 224 ? 6.308 6.998 -23.141 1.00 84.44 224 ASN A CA 1
ATOM 1749 C C . ASN A 1 224 ? 6.586 7.287 -21.644 1.00 84.44 224 ASN A C 1
ATOM 1751 O O . ASN A 1 224 ? 6.767 8.434 -21.232 1.00 84.44 224 ASN A O 1
ATOM 1755 N N . ALA A 1 225 ? 6.573 6.253 -20.799 1.00 90.75 225 ALA A N 1
ATOM 1756 C CA . ALA A 1 225 ? 6.836 6.394 -19.370 1.00 90.75 225 ALA A CA 1
ATOM 1757 C C . ALA A 1 225 ? 8.329 6.625 -19.096 1.00 90.75 225 ALA A C 1
ATOM 1759 O O . ALA A 1 225 ? 9.200 6.160 -19.831 1.00 90.75 225 ALA A O 1
ATOM 1760 N N . ALA A 1 226 ? 8.636 7.316 -17.999 1.00 92.25 226 ALA A N 1
ATOM 1761 C CA . ALA A 1 226 ? 10.017 7.573 -17.606 1.00 92.25 226 ALA A CA 1
ATOM 1762 C C . ALA A 1 226 ? 10.677 6.329 -16.990 1.00 92.25 226 ALA A C 1
ATOM 1764 O O . ALA A 1 226 ? 11.870 6.105 -17.168 1.00 92.25 226 ALA A O 1
ATOM 1765 N N . MET A 1 227 ? 9.911 5.514 -16.259 1.00 96.44 227 MET A N 1
ATOM 1766 C CA . MET A 1 227 ? 10.436 4.353 -15.539 1.00 96.44 227 MET A CA 1
ATOM 1767 C C . MET A 1 227 ? 9.410 3.222 -15.444 1.00 96.44 227 MET A C 1
ATOM 1769 O O . MET A 1 227 ? 8.203 3.457 -15.415 1.00 96.44 227 MET A O 1
ATOM 1773 N N . GLY A 1 228 ? 9.903 1.990 -15.340 1.00 96.38 228 GLY A N 1
ATOM 1774 C CA . GLY A 1 228 ? 9.129 0.820 -14.952 1.00 96.38 228 GLY A CA 1
ATOM 1775 C C . GLY A 1 228 ? 9.566 0.216 -13.624 1.00 96.38 228 GLY A C 1
ATOM 1776 O O . GLY A 1 228 ? 10.756 0.178 -13.305 1.00 96.38 228 GLY A O 1
ATOM 1777 N N . ILE A 1 229 ? 8.611 -0.340 -12.886 1.00 97.12 229 ILE A N 1
ATOM 1778 C CA . ILE A 1 229 ? 8.869 -1.171 -11.710 1.00 97.12 229 ILE A CA 1
ATOM 1779 C C . ILE A 1 229 ? 8.248 -2.547 -11.938 1.00 97.12 229 ILE A C 1
ATOM 1781 O O . ILE A 1 229 ? 7.046 -2.673 -12.170 1.00 97.12 229 ILE A O 1
ATOM 1785 N N . LEU A 1 230 ? 9.074 -3.590 -11.863 1.00 96.00 230 LEU A N 1
ATOM 1786 C CA . LEU A 1 230 ? 8.613 -4.973 -11.836 1.00 96.00 230 LEU A CA 1
ATOM 1787 C C . LEU A 1 230 ? 8.529 -5.446 -10.385 1.00 96.00 230 LEU A C 1
ATOM 1789 O O . LEU A 1 230 ? 9.547 -5.527 -9.700 1.00 96.00 230 LEU A O 1
ATOM 1793 N N . ILE A 1 231 ? 7.330 -5.800 -9.938 1.00 95.62 231 ILE A N 1
ATOM 1794 C CA . ILE A 1 231 ? 7.074 -6.370 -8.616 1.00 95.62 231 ILE A CA 1
ATOM 1795 C C . ILE A 1 231 ? 6.965 -7.891 -8.729 1.00 95.62 231 ILE A C 1
ATOM 1797 O O . ILE A 1 231 ? 6.258 -8.420 -9.592 1.00 95.62 231 ILE A O 1
ATOM 1801 N N . THR A 1 232 ? 7.650 -8.611 -7.843 1.00 93.88 232 THR A N 1
ATOM 1802 C CA . THR A 1 232 ? 7.636 -10.080 -7.784 1.00 93.88 232 THR A CA 1
ATOM 1803 C C . THR A 1 232 ? 7.506 -10.590 -6.348 1.00 93.88 232 THR A C 1
ATOM 1805 O O . THR A 1 232 ? 7.770 -9.863 -5.394 1.00 93.88 232 THR A O 1
ATOM 1808 N N . LEU A 1 233 ? 7.087 -11.846 -6.171 1.00 92.75 233 LEU A N 1
ATOM 1809 C CA . LEU A 1 233 ? 7.118 -12.489 -4.850 1.00 92.75 233 LEU A CA 1
ATOM 1810 C C . LEU A 1 233 ? 8.560 -12.744 -4.397 1.00 92.75 233 LEU A C 1
ATOM 1812 O O . LEU A 1 233 ? 8.951 -12.345 -3.306 1.00 92.75 233 LEU A O 1
ATOM 1816 N N . ASP A 1 234 ? 9.337 -13.398 -5.256 1.00 88.75 234 ASP A N 1
ATOM 1817 C CA . ASP A 1 234 ? 10.653 -13.949 -4.939 1.00 88.75 234 ASP A CA 1
ATOM 1818 C C . ASP A 1 234 ? 11.790 -13.070 -5.440 1.00 88.75 234 ASP A C 1
ATOM 1820 O O . ASP A 1 234 ? 11.763 -12.613 -6.587 1.00 88.75 234 ASP A O 1
ATOM 1824 N N . ALA A 1 235 ? 12.840 -12.920 -4.632 1.00 80.81 235 ALA A N 1
ATOM 1825 C CA . ALA A 1 235 ? 14.054 -12.266 -5.081 1.00 80.81 235 ALA A CA 1
ATOM 1826 C C . ALA A 1 235 ? 14.730 -13.138 -6.142 1.00 80.81 235 ALA A C 1
ATOM 1828 O O . ALA A 1 235 ? 15.025 -14.314 -5.923 1.00 80.81 235 ALA A O 1
ATOM 1829 N N . GLN A 1 236 ? 15.005 -12.565 -7.310 1.00 69.94 236 GLN A N 1
ATOM 1830 C CA . GLN A 1 236 ? 15.770 -13.245 -8.350 1.00 69.94 236 GLN A CA 1
ATOM 1831 C C . GLN A 1 236 ? 16.821 -12.285 -8.895 1.00 69.94 236 GLN A C 1
ATOM 1833 O O . GLN A 1 236 ? 16.513 -11.270 -9.520 1.00 69.94 236 GLN A O 1
ATOM 1838 N N . THR A 1 237 ? 18.093 -12.633 -8.710 1.00 67.75 237 THR A N 1
ATOM 1839 C CA . THR A 1 237 ? 19.240 -11.850 -9.199 1.00 67.75 237 THR A CA 1
ATOM 1840 C C . THR A 1 237 ? 19.260 -11.715 -10.724 1.00 67.75 237 THR A C 1
ATOM 1842 O O . THR A 1 237 ? 19.802 -10.742 -11.251 1.00 67.75 237 THR A O 1
ATOM 1845 N N . ALA A 1 238 ? 18.633 -12.647 -11.449 1.00 67.75 238 ALA A N 1
ATOM 1846 C CA . ALA A 1 238 ? 18.525 -12.597 -12.904 1.00 67.75 238 ALA A CA 1
ATOM 1847 C C . ALA A 1 238 ? 17.696 -11.401 -13.407 1.00 67.75 238 ALA A C 1
ATOM 1849 O O . ALA A 1 238 ? 18.057 -10.810 -14.423 1.00 67.75 238 ALA A O 1
ATOM 1850 N N . GLN A 1 239 ? 16.633 -11.013 -12.689 1.00 70.75 239 GLN A N 1
ATOM 1851 C CA . GLN A 1 239 ? 15.719 -9.941 -13.109 1.00 70.75 239 GLN A CA 1
ATOM 1852 C C . GLN A 1 239 ? 16.443 -8.596 -13.261 1.00 70.75 239 GLN A C 1
ATOM 1854 O O . GLN A 1 239 ? 16.235 -7.871 -14.230 1.00 70.75 239 GLN A O 1
ATOM 1859 N N . ARG A 1 240 ? 17.367 -8.307 -12.335 1.00 75.56 240 ARG A N 1
ATOM 1860 C CA . ARG A 1 240 ? 18.159 -7.065 -12.296 1.00 75.56 240 ARG A CA 1
ATOM 1861 C C . ARG A 1 240 ? 19.150 -6.936 -13.459 1.00 75.56 240 ARG A C 1
ATOM 1863 O O . ARG A 1 240 ? 19.642 -5.846 -13.716 1.00 75.56 240 ARG A O 1
ATOM 1870 N N . ASN A 1 241 ? 19.443 -8.038 -14.152 1.00 82.25 241 ASN A N 1
ATOM 1871 C CA . ASN A 1 241 ? 20.433 -8.104 -15.229 1.00 82.25 241 ASN A CA 1
ATOM 1872 C C . ASN A 1 241 ? 19.803 -8.345 -16.609 1.00 82.25 241 ASN A C 1
ATOM 1874 O O . ASN A 1 241 ? 20.514 -8.592 -17.589 1.00 82.25 241 ASN A O 1
ATOM 1878 N N . TRP A 1 242 ? 18.471 -8.320 -16.716 1.00 87.69 242 TRP A N 1
ATOM 1879 C CA . TRP A 1 242 ? 17.812 -8.505 -18.000 1.00 87.69 242 TRP A CA 1
ATOM 1880 C C . TRP A 1 242 ? 18.082 -7.331 -18.934 1.00 87.69 242 TRP A C 1
ATOM 1882 O O . TRP A 1 242 ? 17.808 -6.174 -18.627 1.00 87.69 242 TRP A O 1
ATOM 1892 N N . LYS A 1 243 ? 18.615 -7.659 -20.115 1.00 87.69 243 LYS A N 1
ATOM 1893 C CA . LYS A 1 243 ? 18.954 -6.669 -21.136 1.00 87.69 243 LYS A CA 1
ATOM 1894 C C . LYS A 1 243 ? 17.699 -5.944 -21.610 1.00 87.69 243 LYS A C 1
ATOM 1896 O O . LYS A 1 243 ? 16.685 -6.578 -21.903 1.00 87.69 243 LYS A O 1
ATOM 1901 N N . HIS A 1 244 ? 17.818 -4.631 -21.751 1.00 92.25 244 HIS A N 1
ATOM 1902 C CA . HIS A 1 244 ? 16.803 -3.772 -22.336 1.00 92.25 244 HIS A CA 1
ATOM 1903 C C . HIS A 1 244 ? 17.455 -2.647 -23.136 1.00 92.25 244 HIS A C 1
ATOM 1905 O O . HIS A 1 244 ? 18.670 -2.479 -23.159 1.00 92.25 244 HIS A O 1
ATOM 1911 N N . THR A 1 245 ? 16.608 -1.861 -23.786 1.00 92.44 245 THR A N 1
ATOM 1912 C CA . THR A 1 245 ? 17.006 -0.815 -24.733 1.00 92.44 245 THR A CA 1
ATOM 1913 C C . THR A 1 245 ? 16.637 0.596 -24.252 1.00 92.44 245 THR A C 1
ATOM 1915 O O . THR A 1 245 ? 16.791 1.547 -25.006 1.00 92.44 245 THR A O 1
ATOM 1918 N N . LEU A 1 246 ? 16.072 0.731 -23.051 1.00 94.25 246 LEU A N 1
ATOM 1919 C CA . LEU A 1 246 ? 15.672 2.025 -22.498 1.00 94.25 246 LEU A CA 1
ATOM 1920 C C . LEU A 1 246 ? 16.885 2.829 -22.034 1.00 94.25 246 LEU A C 1
ATOM 1922 O O . LEU A 1 246 ? 17.796 2.262 -21.424 1.00 94.25 246 LEU A O 1
ATOM 1926 N N . ASP A 1 247 ? 16.840 4.133 -22.286 1.00 93.69 247 ASP A N 1
ATOM 1927 C CA . ASP A 1 247 ? 17.781 5.094 -21.724 1.00 93.69 247 ASP A CA 1
ATOM 1928 C C . ASP A 1 247 ? 17.549 5.250 -20.219 1.00 93.69 247 ASP A C 1
ATOM 1930 O O . ASP A 1 247 ? 16.411 5.153 -19.757 1.00 93.69 247 ASP A O 1
ATOM 1934 N N . PRO A 1 248 ? 18.604 5.487 -19.427 1.00 95.31 248 PRO A N 1
ATOM 1935 C CA . PRO A 1 248 ? 18.440 5.712 -18.005 1.00 95.31 248 PRO A CA 1
ATOM 1936 C C . PRO A 1 248 ? 17.799 7.075 -17.718 1.00 95.31 248 PRO A C 1
ATOM 1938 O O . PRO A 1 248 ? 17.941 8.026 -18.490 1.00 95.31 248 PRO A O 1
ATOM 1941 N N . VAL A 1 249 ? 17.143 7.186 -16.566 1.00 96.31 249 VAL A N 1
ATOM 1942 C CA . VAL A 1 249 ? 16.510 8.431 -16.110 1.00 96.31 249 VAL A CA 1
ATOM 1943 C C . VAL A 1 249 ? 17.568 9.316 -15.460 1.00 96.31 249 VAL A C 1
ATOM 1945 O O . VAL A 1 249 ? 18.243 8.869 -14.532 1.00 96.31 249 VAL A O 1
ATOM 1948 N N . ARG A 1 250 ? 17.720 10.564 -15.915 1.00 96.56 250 ARG A N 1
ATOM 1949 C CA . ARG A 1 250 ? 18.684 11.525 -15.351 1.00 96.56 250 ARG A CA 1
ATOM 1950 C C . ARG A 1 250 ? 17.973 12.614 -14.556 1.00 96.56 250 ARG A C 1
ATOM 1952 O O . ARG A 1 250 ? 17.019 13.207 -15.051 1.00 96.56 250 ARG A O 1
ATOM 1959 N N . MET A 1 251 ? 18.436 12.853 -13.330 1.00 93.81 251 MET A N 1
ATOM 1960 C CA . MET A 1 251 ? 17.994 13.961 -12.475 1.00 93.81 251 MET A CA 1
ATOM 1961 C C . MET A 1 251 ? 19.231 14.616 -11.857 1.00 93.81 251 MET A C 1
ATOM 1963 O O . MET A 1 251 ? 19.803 14.092 -10.894 1.00 93.81 251 MET A O 1
ATOM 1967 N N . GLY A 1 252 ? 19.655 15.745 -12.415 1.00 92.62 252 GLY A N 1
ATOM 1968 C CA . GLY A 1 252 ? 20.918 16.384 -12.074 1.00 92.62 252 GLY A CA 1
ATOM 1969 C C . GLY A 1 252 ? 22.098 15.446 -12.329 1.00 92.62 252 GLY A C 1
ATOM 1970 O O . GLY A 1 252 ? 22.261 14.892 -13.414 1.00 92.62 252 GLY A O 1
ATOM 1971 N N . GLU A 1 253 ? 22.925 15.241 -11.305 1.00 93.88 253 GLU A N 1
ATOM 1972 C CA . GLU A 1 253 ? 24.098 14.360 -11.379 1.00 93.88 253 GLU A CA 1
ATOM 1973 C C . GLU A 1 253 ? 23.751 12.871 -11.197 1.00 93.88 253 GLU A C 1
ATOM 1975 O O . GLU A 1 253 ? 24.583 11.997 -11.450 1.00 93.88 253 GLU A O 1
ATOM 1980 N N . THR A 1 254 ? 22.519 12.557 -10.783 1.00 94.88 254 THR A N 1
ATOM 1981 C CA . THR A 1 254 ? 22.102 11.185 -10.479 1.00 94.88 254 THR A CA 1
ATOM 1982 C C . THR A 1 254 ? 21.447 10.526 -11.685 1.00 94.88 254 THR A C 1
ATOM 1984 O O . THR A 1 254 ? 20.590 11.099 -12.360 1.00 94.88 254 THR A O 1
ATOM 1987 N N . THR A 1 255 ? 21.822 9.271 -11.927 1.00 96.25 255 THR A N 1
ATOM 1988 C CA . THR A 1 255 ? 21.247 8.422 -12.972 1.00 96.25 255 THR A CA 1
ATOM 1989 C C . THR A 1 255 ? 20.547 7.221 -12.343 1.00 96.25 255 THR A C 1
ATOM 1991 O O . THR A 1 255 ? 21.124 6.540 -11.497 1.00 96.25 255 THR A O 1
ATOM 1994 N N . TYR A 1 256 ? 19.322 6.937 -12.782 1.00 95.94 256 TYR A N 1
ATOM 1995 C CA . TYR A 1 256 ? 18.502 5.831 -12.294 1.00 95.94 256 TYR A CA 1
ATOM 1996 C C . TYR A 1 256 ? 18.252 4.812 -13.406 1.00 95.94 256 TYR A C 1
ATOM 1998 O O . TYR A 1 256 ? 18.080 5.169 -14.575 1.00 95.94 256 TYR A O 1
ATOM 2006 N N . ALA A 1 257 ? 18.207 3.531 -13.036 1.00 95.00 257 ALA A N 1
ATOM 2007 C CA . ALA A 1 257 ? 17.849 2.468 -13.967 1.00 95.00 257 ALA A CA 1
ATOM 2008 C C . ALA A 1 257 ? 16.393 2.653 -14.438 1.00 95.00 257 ALA A C 1
ATOM 2010 O O . ALA A 1 257 ? 15.517 2.868 -13.597 1.00 95.00 257 ALA A O 1
ATOM 2011 N N . PRO A 1 258 ? 16.109 2.549 -15.748 1.00 95.00 258 PRO A N 1
ATOM 2012 C CA . PRO A 1 258 ? 14.771 2.803 -16.281 1.00 95.00 258 PRO A CA 1
ATOM 2013 C C . PRO A 1 258 ? 13.793 1.665 -15.988 1.00 95.00 258 PRO A C 1
ATOM 2015 O O . PRO A 1 258 ? 12.588 1.856 -16.096 1.00 95.00 258 PRO A O 1
ATOM 2018 N N . ILE A 1 259 ? 14.291 0.487 -15.604 1.00 95.81 259 ILE A N 1
ATOM 2019 C CA . ILE A 1 259 ? 13.490 -0.576 -15.002 1.00 95.81 259 ILE A CA 1
ATOM 2020 C C . ILE A 1 259 ? 14.160 -0.995 -13.699 1.00 95.81 259 ILE A C 1
ATOM 2022 O O . ILE A 1 259 ? 15.349 -1.315 -13.689 1.00 95.81 259 ILE A O 1
ATOM 2026 N N . GLN A 1 260 ? 13.395 -1.025 -12.612 1.00 95.25 260 GLN A N 1
ATOM 2027 C CA . GLN A 1 260 ? 13.837 -1.562 -11.326 1.00 95.25 260 GLN A CA 1
ATOM 2028 C C . GLN A 1 260 ? 12.957 -2.734 -10.905 1.00 95.25 260 GLN A C 1
ATOM 2030 O O . GLN A 1 260 ? 11.785 -2.813 -11.267 1.00 95.25 260 GLN A O 1
ATOM 2035 N N . CYS A 1 261 ? 13.539 -3.670 -10.160 1.00 94.56 261 CYS A N 1
ATOM 2036 C CA . CYS A 1 261 ? 12.835 -4.846 -9.664 1.00 94.56 261 CYS A CA 1
ATOM 2037 C C . CYS A 1 261 ? 12.687 -4.740 -8.150 1.00 94.56 261 CYS A C 1
ATOM 2039 O O . CYS A 1 261 ? 13.659 -4.464 -7.447 1.00 94.56 261 CYS A O 1
ATOM 2041 N N . PHE A 1 262 ? 11.475 -4.981 -7.673 1.00 95.44 262 PHE A N 1
ATOM 2042 C CA . PHE A 1 262 ? 11.125 -5.061 -6.266 1.00 95.44 262 PHE A CA 1
ATOM 2043 C C . PHE A 1 262 ? 10.589 -6.462 -5.985 1.00 95.44 262 PHE A C 1
ATOM 2045 O O . PHE A 1 262 ? 9.759 -6.975 -6.741 1.00 95.44 262 PHE A O 1
ATOM 2052 N N . SER A 1 263 ? 11.045 -7.089 -4.903 1.00 94.69 263 SER A N 1
ATOM 2053 C CA . SER A 1 263 ? 10.488 -8.363 -4.455 1.00 94.69 263 SER A CA 1
ATOM 2054 C C . SER A 1 263 ? 9.930 -8.271 -3.040 1.00 94.69 263 SER A C 1
ATOM 2056 O O . SER A 1 263 ? 10.519 -7.632 -2.166 1.00 94.69 263 SER A O 1
ATOM 2058 N N . VAL A 1 264 ? 8.800 -8.942 -2.811 1.00 95.62 264 VAL A N 1
ATOM 2059 C CA . VAL A 1 264 ? 8.187 -9.077 -1.479 1.00 95.62 264 VAL A CA 1
ATOM 2060 C C . VAL A 1 264 ? 9.147 -9.791 -0.517 1.00 95.62 264 VAL A C 1
ATOM 2062 O O . VAL A 1 264 ? 9.256 -9.435 0.653 1.00 95.62 264 VAL A O 1
ATOM 2065 N N . GLU A 1 265 ? 9.925 -10.747 -1.019 1.00 94.88 265 GLU A N 1
ATOM 2066 C CA . GLU A 1 265 ? 10.953 -11.423 -0.233 1.00 94.88 265 GLU A CA 1
ATOM 2067 C C . GLU A 1 265 ? 12.061 -10.470 0.248 1.00 94.88 265 GLU A C 1
ATOM 2069 O O . GLU A 1 265 ? 12.437 -10.500 1.421 1.00 94.88 265 GLU A O 1
ATOM 2074 N N . GLU A 1 266 ? 12.578 -9.592 -0.620 1.00 94.50 266 GLU A N 1
ATOM 2075 C CA . GLU A 1 266 ? 13.527 -8.554 -0.197 1.00 94.50 266 GLU A CA 1
ATOM 2076 C C . GLU A 1 266 ? 12.877 -7.556 0.756 1.00 94.50 266 GLU A C 1
ATOM 2078 O O . GLU A 1 266 ? 13.551 -7.097 1.676 1.00 94.50 266 GLU A O 1
ATOM 2083 N N . TYR A 1 267 ? 11.595 -7.234 0.568 1.00 95.50 267 TYR A N 1
ATOM 2084 C CA . TYR A 1 267 ? 10.855 -6.336 1.452 1.00 95.50 267 TYR A CA 1
ATOM 2085 C C . TYR A 1 267 ? 10.874 -6.833 2.896 1.00 95.50 267 TYR A C 1
ATOM 2087 O O . TYR A 1 267 ? 11.339 -6.109 3.779 1.00 95.50 267 TYR A O 1
ATOM 2095 N N . TYR A 1 268 ? 10.493 -8.090 3.129 1.00 94.81 268 TYR A N 1
ATOM 2096 C CA . TYR A 1 268 ? 10.553 -8.679 4.467 1.00 94.81 268 TYR A CA 1
ATOM 2097 C C . TYR A 1 268 ? 11.993 -8.814 4.984 1.00 94.81 268 TYR A C 1
ATOM 2099 O O . TYR A 1 268 ? 12.263 -8.469 6.133 1.00 94.81 268 TYR A O 1
ATOM 2107 N N . ARG A 1 269 ? 12.960 -9.211 4.138 1.00 94.62 269 ARG A N 1
ATOM 2108 C CA . ARG A 1 269 ? 14.389 -9.267 4.526 1.00 94.62 269 ARG A CA 1
ATOM 2109 C C . ARG A 1 269 ? 14.967 -7.908 4.932 1.00 94.62 269 ARG A C 1
ATOM 21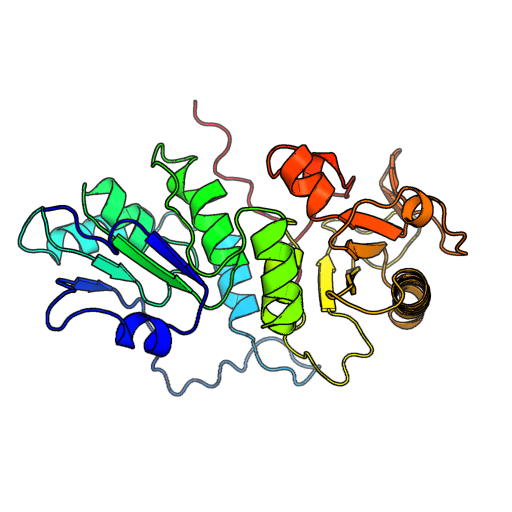11 O O . ARG A 1 269 ? 15.926 -7.864 5.696 1.00 94.62 269 ARG A O 1
ATOM 2118 N N . ASN A 1 270 ? 14.419 -6.809 4.413 1.00 93.69 270 ASN A N 1
ATOM 2119 C CA . ASN A 1 270 ? 14.888 -5.447 4.672 1.00 93.69 270 ASN A CA 1
ATOM 2120 C C . ASN A 1 270 ? 14.069 -4.714 5.744 1.00 93.69 270 ASN A C 1
ATOM 2122 O O . ASN A 1 270 ? 14.120 -3.482 5.804 1.00 93.69 270 ASN A O 1
ATOM 2126 N N . ASN A 1 271 ? 13.371 -5.450 6.616 1.00 92.88 271 ASN A N 1
ATOM 2127 C CA . ASN A 1 271 ? 12.509 -4.905 7.668 1.00 92.88 271 ASN A CA 1
ATOM 2128 C C . ASN A 1 271 ? 11.421 -3.987 7.100 1.00 92.88 271 ASN A C 1
ATOM 2130 O O . ASN A 1 271 ? 11.223 -2.880 7.596 1.00 92.88 271 ASN A O 1
ATOM 2134 N N . GLU A 1 272 ? 10.770 -4.419 6.018 1.00 92.19 272 GLU A N 1
ATOM 2135 C CA . GLU A 1 272 ? 9.604 -3.739 5.447 1.00 92.19 272 GLU A CA 1
ATOM 2136 C C . GLU A 1 272 ? 9.911 -2.325 4.910 1.00 92.19 272 GLU A C 1
ATOM 2138 O O . GLU A 1 272 ? 9.064 -1.423 4.877 1.00 92.19 272 GLU A O 1
ATOM 2143 N N . ARG A 1 273 ? 11.152 -2.132 4.444 1.00 90.81 273 ARG A N 1
ATOM 2144 C CA . ARG A 1 273 ? 11.664 -0.879 3.874 1.00 90.81 273 ARG A CA 1
ATOM 2145 C C . ARG A 1 273 ? 11.882 -1.003 2.373 1.00 90.81 273 ARG A C 1
ATOM 2147 O O . ARG A 1 273 ? 12.919 -1.488 1.922 1.00 90.81 273 ARG A O 1
ATOM 2154 N N . TRP A 1 274 ? 10.914 -0.520 1.595 1.00 92.88 274 TRP A N 1
ATOM 2155 C CA . TRP A 1 274 ? 10.999 -0.500 0.132 1.00 92.88 274 TRP A CA 1
ATOM 2156 C C . TRP A 1 274 ? 12.153 0.375 -0.382 1.00 92.88 274 TRP A C 1
ATOM 2158 O O . TRP A 1 274 ? 12.789 0.046 -1.382 1.00 92.88 274 TRP A O 1
ATOM 2168 N N . ASP A 1 275 ? 12.482 1.438 0.352 1.00 92.38 275 ASP A N 1
ATOM 2169 C CA . ASP A 1 275 ? 13.539 2.407 0.049 1.00 92.38 275 ASP A CA 1
ATOM 2170 C C . ASP A 1 275 ? 14.962 1.854 0.255 1.00 92.38 275 ASP A C 1
ATOM 2172 O O . ASP A 1 275 ? 15.944 2.517 -0.061 1.00 92.38 275 ASP A O 1
ATOM 2176 N N . ARG A 1 276 ? 15.090 0.619 0.762 1.00 93.12 276 ARG A N 1
ATOM 2177 C CA . ARG A 1 276 ? 16.357 -0.134 0.790 1.00 93.12 276 ARG A CA 1
ATOM 2178 C C . ARG A 1 276 ? 16.551 -1.036 -0.432 1.00 93.12 276 ARG A C 1
ATOM 2180 O O . ARG A 1 276 ? 17.610 -1.640 -0.578 1.00 93.12 276 ARG A O 1
ATOM 2187 N N . ILE A 1 277 ? 15.529 -1.159 -1.279 1.00 93.94 277 ILE A N 1
ATOM 2188 C CA . ILE A 1 277 ? 15.486 -2.085 -2.421 1.00 93.94 277 ILE A CA 1
ATOM 2189 C C . ILE A 1 277 ? 15.469 -1.303 -3.731 1.00 93.94 277 ILE A C 1
ATOM 2191 O O . ILE A 1 277 ? 16.194 -1.655 -4.665 1.00 93.94 277 ILE A O 1
ATOM 2195 N N . LEU A 1 278 ? 14.637 -0.261 -3.781 1.00 94.44 278 LEU A N 1
ATOM 2196 C CA . LEU A 1 278 ? 14.483 0.638 -4.916 1.00 94.44 278 LEU A CA 1
ATOM 2197 C C . LEU A 1 278 ? 15.196 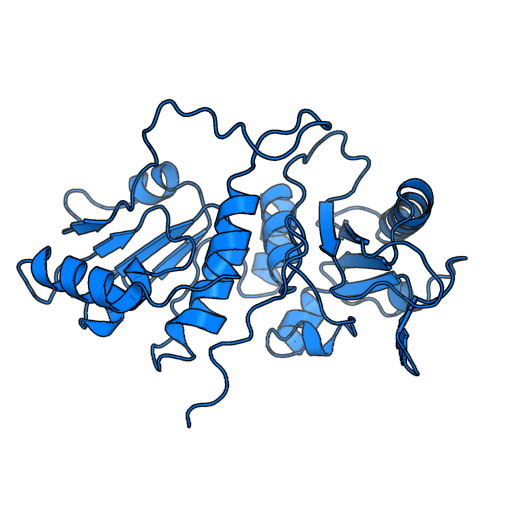1.960 -4.657 1.00 94.44 278 LEU A C 1
ATOM 2199 O O . LEU A 1 278 ? 15.153 2.496 -3.552 1.00 94.44 278 LEU A O 1
ATOM 2203 N N . THR A 1 279 ? 15.760 2.526 -5.717 1.00 93.44 279 THR A N 1
ATOM 2204 C CA . THR A 1 279 ? 16.340 3.869 -5.707 1.00 93.44 279 THR A CA 1
ATOM 2205 C C . THR A 1 279 ? 15.511 4.729 -6.647 1.00 93.44 279 THR A C 1
ATOM 2207 O O . THR A 1 279 ? 15.691 4.660 -7.860 1.00 93.44 279 THR A O 1
ATOM 2210 N N . LEU A 1 280 ? 14.568 5.507 -6.117 1.00 93.00 280 LEU A N 1
ATOM 2211 C CA . LEU A 1 280 ? 13.650 6.323 -6.920 1.00 93.00 280 LEU A CA 1
ATOM 2212 C C . LEU A 1 280 ? 13.945 7.823 -6.746 1.00 93.00 280 LEU A C 1
ATOM 2214 O O . LEU A 1 280 ? 14.312 8.241 -5.644 1.00 93.00 280 LEU A O 1
ATOM 2218 N N . PRO A 1 281 ? 13.750 8.652 -7.790 1.00 91.44 281 PRO A N 1
ATOM 2219 C CA . PRO A 1 281 ? 13.603 10.094 -7.621 1.00 91.44 281 PRO A CA 1
ATOM 2220 C C . PRO A 1 281 ? 12.454 10.435 -6.661 1.00 91.44 281 PRO A C 1
ATOM 2222 O O . PRO A 1 281 ? 11.577 9.609 -6.402 1.00 91.44 281 PRO A O 1
ATOM 2225 N N . SER A 1 282 ? 12.407 11.681 -6.182 1.00 90.44 282 SER A N 1
ATOM 2226 C CA . SER A 1 282 ? 11.264 12.165 -5.401 1.00 90.44 282 SER A CA 1
ATOM 2227 C C . SER A 1 282 ? 9.956 11.965 -6.167 1.00 90.44 282 SER A C 1
ATOM 2229 O O . SER A 1 282 ? 9.866 12.309 -7.348 1.00 90.44 282 SER A O 1
ATOM 2231 N N . LEU A 1 283 ? 8.948 11.430 -5.482 1.00 89.31 283 LEU A N 1
ATOM 2232 C CA . LEU A 1 283 ? 7.637 11.136 -6.050 1.00 89.31 283 LEU A CA 1
ATOM 2233 C C . LEU A 1 283 ? 6.636 12.258 -5.747 1.00 89.31 283 LEU A C 1
ATOM 2235 O O . LEU A 1 283 ? 6.731 12.946 -4.728 1.00 89.31 283 LEU A O 1
ATOM 2239 N N . ALA A 1 284 ? 5.678 12.429 -6.647 1.00 84.06 284 ALA A N 1
ATOM 2240 C CA . ALA A 1 284 ? 4.480 13.232 -6.461 1.00 84.06 284 ALA A CA 1
ATOM 2241 C C . ALA A 1 284 ? 3.269 12.321 -6.247 1.00 84.06 284 ALA A C 1
ATOM 2243 O O . ALA A 1 284 ? 3.320 11.123 -6.530 1.00 84.06 284 ALA A O 1
ATOM 2244 N N . ASN A 1 285 ? 2.157 12.911 -5.809 1.00 82.25 285 ASN A N 1
ATOM 2245 C CA . ASN A 1 285 ? 0.864 12.245 -5.881 1.00 82.25 285 ASN A CA 1
ATOM 2246 C C . ASN A 1 285 ? 0.613 11.823 -7.350 1.00 82.25 285 ASN A C 1
ATOM 2248 O O . ASN A 1 285 ? 0.619 12.689 -8.231 1.00 82.25 285 ASN A O 1
ATOM 2252 N N . PRO A 1 286 ? 0.409 10.526 -7.633 1.00 78.94 286 PRO A N 1
ATOM 2253 C CA . PRO A 1 286 ? 0.367 9.984 -8.985 1.00 78.94 286 PRO A CA 1
ATOM 2254 C C . PRO A 1 286 ? -0.872 10.421 -9.772 1.00 78.94 286 PRO A C 1
ATOM 2256 O O . PRO A 1 286 ? -0.869 10.343 -10.996 1.00 78.94 286 PRO A O 1
ATOM 2259 N N . TRP A 1 287 ? -1.897 10.934 -9.093 1.00 75.75 287 TRP A N 1
ATOM 2260 C CA . TRP A 1 287 ? -3.125 11.422 -9.709 1.00 75.75 287 TRP A CA 1
ATOM 2261 C C . TRP A 1 287 ? -3.117 12.934 -9.926 1.00 75.75 287 TRP A C 1
ATOM 2263 O O . TRP A 1 287 ? -3.632 13.414 -10.935 1.00 75.75 287 TRP A O 1
ATOM 2273 N N . THR A 1 288 ? -2.541 13.699 -8.994 1.00 74.56 288 THR A N 1
ATOM 2274 C CA . THR A 1 288 ? -2.653 15.168 -9.002 1.00 74.56 288 THR A CA 1
ATOM 2275 C C . THR A 1 288 ? -1.355 15.906 -9.295 1.00 74.56 288 THR A C 1
ATOM 2277 O O . THR A 1 288 ? -1.388 17.103 -9.577 1.00 74.56 288 THR A O 1
ATOM 2280 N N . GLY A 1 289 ? -0.201 15.234 -9.237 1.00 74.00 289 GLY A N 1
ATOM 2281 C CA . GLY A 1 289 ? 1.109 15.862 -9.462 1.00 74.00 289 GLY A CA 1
ATOM 2282 C C . GLY A 1 289 ? 1.560 16.784 -8.341 1.00 74.00 289 GLY A C 1
ATOM 2283 O O . GLY A 1 289 ? 2.621 17.399 -8.442 1.00 74.00 289 GLY A O 1
ATOM 2284 N N . LYS A 1 290 ? 0.776 16.876 -7.264 1.00 74.38 290 LYS A N 1
ATOM 2285 C CA . LYS A 1 290 ? 1.121 17.661 -6.086 1.00 74.38 290 LYS A CA 1
ATOM 2286 C C . LYS A 1 290 ? 2.280 17.004 -5.339 1.00 74.38 290 LYS A C 1
ATOM 2288 O O . LYS A 1 290 ? 2.436 15.781 -5.331 1.00 74.38 290 LYS A O 1
ATOM 2293 N N . HIS A 1 291 ? 3.088 17.840 -4.695 1.00 70.94 291 HIS A N 1
ATOM 2294 C CA . HIS A 1 291 ? 4.152 17.387 -3.807 1.00 70.94 291 HIS A CA 1
ATOM 2295 C C . HIS A 1 291 ? 3.579 16.555 -2.657 1.00 70.94 291 HIS A C 1
ATOM 2297 O O . HIS A 1 291 ? 2.546 16.911 -2.093 1.00 70.94 291 HIS A O 1
ATOM 2303 N N . MET A 1 292 ? 4.307 15.512 -2.254 1.00 64.06 292 MET A N 1
ATOM 2304 C CA . MET A 1 292 ? 4.126 14.916 -0.931 1.00 64.06 292 MET A CA 1
ATOM 2305 C C . MET A 1 292 ? 4.427 15.985 0.119 1.00 64.06 292 MET A C 1
ATOM 2307 O O . MET A 1 292 ? 5.557 16.482 0.179 1.00 64.06 292 MET A O 1
ATOM 2311 N N . GLN A 1 293 ? 3.450 16.368 0.941 1.00 56.06 293 GLN A N 1
ATOM 2312 C CA . GLN A 1 293 ? 3.761 17.197 2.098 1.00 56.06 293 GLN A CA 1
ATOM 2313 C C . GLN A 1 293 ? 4.548 16.351 3.106 1.00 56.06 293 GLN A C 1
ATOM 2315 O O . GLN A 1 293 ? 4.016 15.438 3.721 1.00 56.06 293 GLN A O 1
ATOM 2320 N N . GLN A 1 294 ? 5.828 16.669 3.309 1.00 47.56 294 GLN A N 1
ATOM 2321 C CA . GLN A 1 294 ? 6.678 16.041 4.335 1.00 47.56 294 GLN A CA 1
ATOM 2322 C C . GLN A 1 294 ? 6.354 16.500 5.771 1.00 47.56 294 GLN A C 1
ATOM 2324 O O . GLN A 1 294 ? 7.156 16.302 6.683 1.00 47.56 294 GLN A O 1
ATOM 2329 N N . LYS A 1 295 ? 5.209 17.144 6.013 1.00 42.47 295 LYS A N 1
ATOM 2330 C CA . LYS A 1 295 ? 4.876 17.676 7.337 1.00 42.47 295 LYS A CA 1
ATOM 2331 C C . LYS A 1 295 ? 4.326 16.577 8.251 1.00 42.47 295 LYS A C 1
ATOM 2333 O O . LYS A 1 295 ? 3.133 16.562 8.487 1.00 42.47 295 LYS A O 1
ATOM 2338 N N . ILE A 1 296 ? 5.212 15.699 8.740 1.00 35.03 296 ILE A N 1
ATOM 2339 C CA . ILE A 1 296 ? 5.453 15.417 10.176 1.00 35.03 296 ILE A CA 1
ATOM 2340 C C . ILE A 1 296 ? 6.906 14.917 10.330 1.00 35.03 296 ILE A C 1
ATOM 2342 O O . ILE A 1 296 ? 7.182 13.800 10.757 1.00 35.03 296 ILE A O 1
ATOM 2346 N N . LEU A 1 297 ? 7.869 15.734 9.916 1.00 32.88 297 LEU A N 1
ATOM 2347 C CA . LEU A 1 297 ? 9.266 15.615 10.324 1.00 32.88 297 LEU A CA 1
ATOM 2348 C C . LEU A 1 297 ? 9.701 17.030 10.710 1.00 32.88 297 LEU A C 1
ATOM 2350 O O . LEU A 1 297 ? 9.445 17.961 9.951 1.00 32.88 297 LEU A O 1
ATOM 2354 N N . PHE A 1 298 ? 10.334 17.164 11.877 1.00 32.41 298 PHE A N 1
ATOM 2355 C CA . PHE A 1 298 ? 10.826 18.402 12.504 1.00 32.41 298 PHE A CA 1
ATOM 2356 C C . PHE A 1 298 ? 9.823 19.215 13.334 1.00 32.41 298 PHE A C 1
ATOM 2358 O O . PHE A 1 298 ? 9.559 20.360 13.003 1.00 32.41 298 PHE A O 1
ATOM 2365 N N . GLU A 1 299 ? 9.373 18.660 14.462 1.00 29.78 299 GLU A N 1
ATOM 2366 C CA . GLU A 1 299 ? 9.513 19.328 15.771 1.00 29.78 299 GLU A CA 1
ATOM 2367 C C . GLU A 1 299 ? 9.816 18.235 16.813 1.00 29.78 299 GLU A C 1
ATOM 2369 O O . GLU A 1 299 ? 8.922 17.545 17.299 1.00 29.78 299 GLU A O 1
ATOM 2374 N N . ALA A 1 300 ? 11.108 18.021 17.066 1.00 29.84 300 ALA A N 1
ATOM 2375 C CA . ALA A 1 300 ? 11.645 17.343 18.241 1.00 29.84 300 ALA A CA 1
ATOM 2376 C C . ALA A 1 300 ? 12.606 18.318 18.925 1.00 29.84 300 ALA A C 1
ATOM 2378 O O . ALA A 1 300 ? 13.283 19.063 18.174 1.00 29.84 300 ALA A O 1
#

Secondary structure (DSSP, 8-state):
---TTSSEEEES-HHHHHTTSPTT--SEE---S-S--------S-TTT-----HHHHHHHHHHS--STHHHHHHHHHHH-SSTTPPEEETT-TT-HHHHHHHHTT--EEEEES-HHHHHHIIIIIIGGGTPPPPPEETS-SSHHHHHHHHHH-HHHHHHHHHHTSTTEEE-S--SSSTT--EEEEESSPPTT-S--EEEEEE--SSS-HHHHHHHHHHHHHHTT-SEEEEEESS--TTGGG----PPPEEETTEEE-SEEEEEHHHHHHTTS-GGGT---PPEE-TTT-PBP---SS---

Sequence (300 aa):
MNTPFANTLYYGDCLDIMAGFPDSYIDLICLDPPFNSNEKYNKVFKDSGLRIDPQIKAFDDVWLWDNTSAERVERVKNAVANPDDLVLDPFADCGTTIEAAKKNGRDVIGIDILPFALRLINRYRLAPNGITPLPIEGVPVDMDTARQFAKTVPFKFQDWTISLIDGLASNPQKVGDDGIDGFGMFLNTPDNMDRKAIIVQVTGASGSQKAKFDRLHANIRNENAAMGILITLDAQTAQRNWKHTLDPVRMGETTYAPIQCFSVEEYYRNNERWDRILTLPSLANPWTGKHMQQKILFEA

Radius of gyration: 20.25 Å; chains: 1; bounding box: 50×38×54 Å

pLDDT: mean 81.44, std 17.87, range [29.08, 97.12]

Foldseek 3Di:
DPLVQWLEEEADQLVVVVVPDDPPSAQEEDDDDDPDDPDQQDDPDPPDPDGDDPQLVLLCCLQVPDPCLVVLLVVLLVVGDDLAGEYEYQDCRQNSNVLSQVVSNYIYYHYHNQLLRLVSCQPPPQVLVVHHRGYYPPDDPDLVSLLVCLVPPVLVSLRNQQSLDPFKGADPDPPPPLQQGIKFFALDAFPVAPGTIETEHEDGSDDDLVVSVVSQLVCCVVVVGQAYEYEYADDDPVSQVDDDDDDWGHDPPDTARRYFYHHPNVCVVVVSDRVVRHDDHQTANRNPSHHRDPPSDDDD